Protein AF-A0A0Q0DAE3-F1 (afdb_monomer_lite)

Secondary structure (DSSP, 8-state):
------------PPPP-----GGGG--S--TT--GGG--TT-EEEE-TTS-EEEETT-SEEE-GGG-SSTT---EEE-GGG--SSTTHHHHHHHHHHHHHHHHHSPPTTTSSPPPHHHHHHHHHHHHHHHHHHHHHT--STHHHH-HHHHHHHHHHS-HHHHHHHHHHHHHHTTS-HHHHTS---HHHHHHHHHHHHHT-----------HHHHHHHHHHHHHHHHHHHHHHHHHHHHHHHHHH-TTTT--GGGGG-TTSGGGGS-HHHHHHHHHS---HHHHHHHTT-HHHHHHHT--SHHHHHHHHHHT--

Foldseek 3Di:
DDDDDDDDDDDDDDDDDDPADPVQFDFVQAAPDQLLPADQQGQRGADSVRHRDDGLVDQKDAQPVQDPDPPQDRIDGLVLLQADAPCRVVLSSLLSSLLSLQQNFQDPPPRDGDGRVVSVLSSVLSSLLSVLCRVVRHHSLVCFQDPVSVVVSLVVDDPSSNVVVLSSVVSVVVDDCSRSVHDGDPVNNVVNVVVVVVPPPPPPPPPDCPVVNVVVVVVVLVVLLVLCVVQVVLLVVLVVVCVVAQQAQHDLCQCVDPPGPNVVGDPVSNVVCNVPNHHNQNSCVVSVNNVVCVVQVDRGNVVSVVSVVSNPD

Organism: NCBI:txid83963

Radius of gyration: 26.5 Å; chains: 1; bounding box: 84×39×62 Å

Structure (mmCIF, N/CA/C/O backbone):
data_AF-A0A0Q0DAE3-F1
#
_entry.id   AF-A0A0Q0DAE3-F1
#
loop_
_atom_site.group_PDB
_atom_site.id
_atom_site.type_symbol
_atom_site.label_atom_id
_atom_site.label_alt_id
_atom_site.label_comp_id
_atom_site.label_asym_id
_atom_site.label_entity_id
_atom_site.label_seq_id
_atom_site.pdbx_PDB_ins_code
_atom_site.Cartn_x
_atom_site.Cartn_y
_atom_site.Cartn_z
_atom_site.occupancy
_atom_site.B_iso_or_equiv
_atom_site.auth_seq_id
_atom_site.auth_comp_id
_atom_site.auth_asym_id
_atom_site.auth_atom_id
_atom_site.pdbx_PDB_model_num
ATOM 1 N N . MET A 1 1 ? 57.763 15.191 9.992 1.00 39.78 1 MET A N 1
ATOM 2 C CA . MET A 1 1 ? 57.784 14.204 8.886 1.00 39.78 1 MET A CA 1
ATOM 3 C C . MET A 1 1 ? 56.404 13.582 8.765 1.00 39.78 1 MET A C 1
ATOM 5 O O . MET A 1 1 ? 55.746 13.388 9.777 1.00 39.78 1 MET A O 1
ATOM 9 N N . LYS A 1 2 ? 55.939 13.426 7.524 1.00 33.34 2 LYS A N 1
ATOM 10 C CA . LYS A 1 2 ? 54.540 13.223 7.127 1.00 33.34 2 LYS A CA 1
ATOM 11 C C . LYS A 1 2 ? 54.022 11.824 7.478 1.00 33.34 2 LYS A C 1
ATOM 13 O O . LYS A 1 2 ? 54.681 10.831 7.200 1.00 33.34 2 LYS A O 1
ATOM 18 N N . THR A 1 3 ? 52.809 11.789 8.015 1.00 32.66 3 THR A N 1
ATOM 19 C CA . THR A 1 3 ? 51.925 10.625 8.108 1.00 32.66 3 THR A CA 1
ATOM 20 C C . THR A 1 3 ? 51.368 10.284 6.723 1.00 32.66 3 THR A C 1
ATOM 22 O O . THR A 1 3 ? 50.921 11.169 5.994 1.00 32.66 3 THR A O 1
ATOM 25 N N . THR A 1 4 ? 51.369 9.004 6.347 1.00 33.38 4 THR A N 1
ATOM 26 C CA . THR A 1 4 ? 50.715 8.525 5.119 1.00 33.38 4 THR A CA 1
ATOM 27 C C . THR A 1 4 ? 49.674 7.477 5.492 1.00 33.38 4 THR A C 1
ATOM 29 O O . THR A 1 4 ? 49.998 6.406 5.996 1.00 33.38 4 THR A O 1
ATOM 32 N N . LYS A 1 5 ? 48.403 7.836 5.285 1.00 31.58 5 LYS A N 1
ATOM 33 C CA . LYS A 1 5 ? 47.239 6.950 5.369 1.00 31.58 5 LYS A CA 1
ATOM 34 C C . LYS A 1 5 ? 47.210 6.061 4.124 1.00 31.58 5 LYS A C 1
ATOM 36 O O . LYS A 1 5 ? 47.241 6.587 3.015 1.00 31.58 5 LYS A O 1
ATOM 41 N N . SER A 1 6 ? 47.088 4.750 4.310 1.00 29.75 6 SER A N 1
ATOM 42 C CA . SER A 1 6 ? 46.691 3.813 3.256 1.00 29.75 6 SER A CA 1
ATOM 43 C C . SER A 1 6 ? 45.195 3.533 3.405 1.00 29.75 6 SER A C 1
ATOM 45 O O . SER A 1 6 ? 44.757 3.031 4.439 1.00 29.75 6 SER A O 1
ATOM 47 N N . GLN A 1 7 ? 44.405 3.939 2.410 1.00 30.62 7 GLN A N 1
ATOM 48 C CA . GLN A 1 7 ? 42.986 3.609 2.281 1.00 30.62 7 GLN A CA 1
ATOM 49 C C . GLN A 1 7 ? 42.858 2.397 1.353 1.00 30.62 7 GLN A C 1
ATOM 51 O O . GLN A 1 7 ? 43.151 2.496 0.163 1.00 30.62 7 GLN A O 1
ATOM 56 N N . SER A 1 8 ? 42.398 1.264 1.882 1.00 32.62 8 SER A N 1
ATOM 57 C CA . SER A 1 8 ? 41.967 0.114 1.089 1.00 32.62 8 SER A CA 1
ATOM 58 C C . SER A 1 8 ? 40.478 0.250 0.750 1.00 32.62 8 SER A C 1
ATOM 60 O O . SER A 1 8 ? 39.592 -0.031 1.556 1.00 32.62 8 SER A O 1
ATOM 62 N N . ASN A 1 9 ? 40.193 0.692 -0.476 1.00 30.80 9 ASN A N 1
ATOM 63 C CA . ASN A 1 9 ? 38.862 0.615 -1.075 1.00 30.80 9 ASN A CA 1
ATOM 64 C C . ASN A 1 9 ? 38.545 -0.848 -1.407 1.00 30.80 9 ASN A C 1
ATOM 66 O O . ASN A 1 9 ? 39.043 -1.383 -2.394 1.00 30.80 9 ASN A O 1
ATOM 70 N N . THR A 1 10 ? 37.707 -1.488 -0.592 1.00 31.33 10 THR A N 1
ATOM 71 C CA . THR A 1 10 ? 37.129 -2.797 -0.921 1.00 31.33 10 THR A CA 1
ATOM 72 C C . THR A 1 10 ? 35.734 -2.583 -1.497 1.00 31.33 10 THR A C 1
ATOM 74 O O . THR A 1 10 ? 34.777 -2.288 -0.783 1.00 31.33 10 THR A O 1
ATOM 77 N N . THR A 1 11 ? 35.639 -2.700 -2.817 1.00 31.73 11 THR A N 1
ATOM 78 C CA . THR A 1 11 ? 34.405 -2.652 -3.602 1.00 31.73 11 THR A CA 1
ATOM 79 C C . THR A 1 11 ? 33.519 -3.847 -3.231 1.00 31.73 11 THR A C 1
ATOM 81 O O . THR A 1 11 ? 33.846 -4.989 -3.547 1.00 31.73 11 THR A O 1
ATOM 84 N N . ARG A 1 12 ? 32.398 -3.606 -2.537 1.00 31.45 12 ARG A N 1
ATOM 85 C CA . ARG A 1 12 ? 31.382 -4.632 -2.248 1.00 31.45 12 ARG A CA 1
ATOM 86 C C . ARG A 1 12 ? 30.669 -5.019 -3.546 1.00 31.45 12 ARG A C 1
ATOM 88 O O . ARG A 1 12 ? 29.936 -4.213 -4.114 1.00 31.45 12 ARG A O 1
ATOM 95 N N . ALA A 1 13 ? 30.894 -6.248 -4.000 1.00 32.31 13 ALA A N 1
ATOM 96 C CA . ALA A 1 13 ? 30.125 -6.876 -5.066 1.00 32.31 13 ALA A CA 1
ATOM 97 C C . ALA A 1 13 ? 28.649 -7.032 -4.652 1.00 32.31 13 ALA A C 1
ATOM 99 O O . ALA A 1 13 ? 28.346 -7.301 -3.487 1.00 32.31 13 ALA A O 1
ATOM 100 N N . ALA A 1 14 ? 27.738 -6.853 -5.610 1.00 30.20 14 ALA A N 1
ATOM 101 C CA . ALA A 1 14 ? 26.311 -7.089 -5.421 1.00 30.20 14 ALA A CA 1
ATOM 102 C C . ALA A 1 14 ? 26.052 -8.595 -5.211 1.00 30.20 14 ALA A C 1
ATOM 104 O O . ALA A 1 14 ? 26.541 -9.394 -6.013 1.00 30.20 14 ALA A O 1
ATOM 105 N N . PRO A 1 15 ? 25.305 -9.006 -4.170 1.00 35.41 15 PRO A N 1
ATOM 106 C CA . PRO A 1 15 ? 25.015 -10.413 -3.958 1.00 35.41 15 PRO A CA 1
ATOM 107 C C . PRO A 1 15 ? 23.986 -10.907 -4.979 1.00 35.41 15 PRO A C 1
ATOM 109 O O . PRO A 1 15 ? 22.953 -10.280 -5.222 1.00 35.41 15 PRO A O 1
ATOM 112 N N . SER A 1 16 ? 24.311 -12.049 -5.577 1.00 32.19 16 SER A N 1
ATOM 113 C CA . SER A 1 16 ? 23.459 -12.845 -6.447 1.00 32.19 16 SER A CA 1
ATOM 114 C C . SER A 1 16 ? 22.200 -13.296 -5.704 1.00 32.19 16 SER A C 1
ATOM 116 O O . SER A 1 16 ? 22.251 -13.814 -4.591 1.00 32.19 16 SER A O 1
ATOM 118 N N . THR A 1 17 ? 21.044 -13.103 -6.333 1.00 35.62 17 THR A N 1
ATOM 119 C CA . THR A 1 17 ? 19.732 -13.533 -5.846 1.00 35.62 17 THR A CA 1
ATOM 120 C C . THR A 1 17 ? 19.580 -15.049 -5.972 1.00 35.62 17 THR A C 1
ATOM 122 O O . THR A 1 17 ? 18.949 -15.561 -6.895 1.00 35.62 17 THR A O 1
ATOM 125 N N . SER A 1 18 ? 20.150 -15.791 -5.026 1.00 32.91 18 SER A N 1
ATOM 126 C CA . SER A 1 18 ? 19.698 -17.150 -4.737 1.00 32.91 18 SER A CA 1
ATOM 127 C C . SER A 1 18 ? 18.383 -17.063 -3.960 1.00 32.91 18 SER A C 1
ATOM 129 O O . SER A 1 18 ? 18.330 -16.386 -2.934 1.00 32.91 18 SER A O 1
ATOM 131 N N . PHE A 1 19 ? 17.328 -17.730 -4.433 1.00 36.50 19 PHE A N 1
ATOM 132 C CA . PHE A 1 19 ? 16.077 -17.880 -3.686 1.00 36.50 19 PHE A CA 1
ATOM 133 C C . PHE A 1 19 ? 16.376 -18.602 -2.370 1.00 36.50 19 PHE A C 1
ATOM 135 O O . PHE A 1 19 ? 16.621 -19.808 -2.339 1.00 36.50 19 PHE A O 1
ATOM 142 N N . SER A 1 20 ? 16.452 -17.819 -1.303 1.00 34.44 20 SER A N 1
ATOM 143 C CA . SER A 1 20 ? 16.912 -18.243 0.005 1.00 34.44 20 SER A CA 1
ATOM 144 C C . SER A 1 20 ? 15.780 -18.989 0.738 1.00 34.44 20 SER A C 1
ATOM 146 O O . SER A 1 20 ? 14.592 -18.755 0.497 1.00 34.44 20 SER A O 1
ATOM 148 N N . LYS A 1 21 ? 16.141 -19.986 1.553 1.00 35.72 21 LYS A N 1
ATOM 149 C CA . LYS A 1 21 ? 15.218 -20.933 2.207 1.00 35.72 21 LYS A CA 1
ATOM 150 C C . LYS A 1 21 ? 14.172 -20.194 3.058 1.00 35.72 21 LYS A C 1
ATOM 152 O O . LYS A 1 21 ? 14.496 -19.226 3.735 1.00 35.72 21 LYS A O 1
ATOM 157 N N . ALA A 1 22 ? 12.938 -20.705 3.094 1.00 46.47 22 ALA A N 1
ATOM 158 C CA . ALA A 1 22 ? 11.789 -20.103 3.789 1.00 46.47 22 ALA A CA 1
ATOM 159 C C . ALA A 1 22 ? 12.010 -19.787 5.289 1.00 46.47 22 ALA A C 1
ATOM 161 O O . ALA A 1 22 ? 11.345 -18.909 5.833 1.00 46.47 22 ALA A O 1
ATOM 162 N N . GLU A 1 23 ? 12.968 -20.445 5.949 1.00 41.00 23 GLU A N 1
ATOM 163 C CA . GLU A 1 23 ? 13.354 -20.191 7.349 1.00 41.00 23 GLU A CA 1
ATOM 164 C C . GLU A 1 23 ? 14.032 -18.819 7.563 1.00 41.00 23 GLU A C 1
ATOM 166 O O . GLU A 1 23 ? 14.064 -18.307 8.682 1.00 41.00 23 GLU A O 1
ATOM 171 N N . GLN A 1 24 ? 14.524 -18.181 6.495 1.00 41.22 24 GLN A N 1
ATOM 172 C CA . GLN A 1 24 ? 15.244 -16.898 6.531 1.00 41.22 24 GLN A CA 1
ATOM 173 C C . GLN A 1 24 ? 14.322 -15.665 6.442 1.00 41.22 24 GLN A C 1
ATOM 175 O O . GLN A 1 24 ? 14.796 -14.533 6.487 1.00 41.22 24 GLN A O 1
ATOM 180 N N . LEU A 1 25 ? 13.001 -15.866 6.351 1.00 49.78 25 LEU A N 1
ATOM 181 C CA . LEU A 1 25 ? 11.978 -14.807 6.316 1.00 49.78 25 LEU A CA 1
ATOM 182 C C . LEU A 1 25 ? 11.335 -14.551 7.696 1.00 49.78 25 LEU A C 1
ATOM 184 O O . LEU A 1 25 ? 10.254 -13.973 7.782 1.00 49.78 25 LEU A O 1
ATOM 188 N N . THR A 1 26 ? 11.963 -15.013 8.779 1.00 57.53 26 THR A N 1
ATOM 189 C CA . THR A 1 26 ? 11.404 -15.021 10.140 1.00 57.53 26 THR A CA 1
ATOM 190 C C . THR A 1 26 ? 11.430 -13.634 10.792 1.00 57.53 26 THR A C 1
ATOM 192 O O . THR A 1 26 ? 12.270 -13.318 11.633 1.00 57.53 26 THR A O 1
ATOM 195 N N . SER A 1 27 ? 10.486 -12.768 10.417 1.00 63.00 27 SER A N 1
ATOM 196 C CA . SER A 1 27 ? 10.057 -11.685 11.307 1.00 63.00 27 SER A CA 1
ATOM 197 C C . SER A 1 27 ? 9.459 -12.283 12.583 1.00 63.00 27 SER A C 1
ATOM 199 O O . SER A 1 27 ? 8.804 -13.326 12.534 1.00 63.00 27 SER A O 1
ATOM 201 N N . ASP A 1 28 ? 9.639 -11.615 13.727 1.00 76.75 28 ASP A N 1
ATOM 202 C CA . ASP A 1 28 ? 8.976 -12.029 14.976 1.00 76.75 28 ASP A CA 1
ATOM 203 C C . ASP A 1 28 ? 7.448 -11.883 14.841 1.00 76.75 28 ASP A C 1
ATOM 205 O O . ASP A 1 28 ? 6.670 -12.490 15.582 1.00 76.75 28 ASP A O 1
ATOM 209 N N . VAL A 1 29 ? 7.026 -11.084 13.854 1.00 77.69 29 VAL A N 1
ATOM 210 C CA . VAL A 1 29 ? 5.645 -10.932 13.424 1.00 77.69 29 VAL A CA 1
ATOM 211 C C . VAL A 1 29 ? 5.292 -11.968 12.361 1.00 77.69 29 VAL A C 1
ATOM 213 O O . VAL A 1 29 ? 5.924 -12.015 11.308 1.00 77.69 29 VAL A O 1
ATOM 216 N N . PHE A 1 30 ? 4.261 -12.779 12.594 1.00 76.81 30 PHE A N 1
ATOM 217 C CA . PHE A 1 30 ? 3.814 -13.797 11.642 1.00 76.81 30 PHE A CA 1
ATOM 218 C C . PHE A 1 30 ? 2.293 -13.965 11.646 1.00 76.81 30 PHE A C 1
ATOM 220 O O . PHE A 1 30 ? 1.579 -13.527 12.548 1.00 76.81 30 PHE A O 1
ATOM 227 N N . TYR A 1 31 ? 1.784 -14.608 10.599 1.00 69.00 31 TYR A N 1
ATOM 228 C CA . TYR A 1 31 ? 0.359 -14.873 10.446 1.00 69.00 31 TYR A CA 1
ATOM 229 C C . TYR A 1 31 ? -0.187 -15.739 11.594 1.00 69.00 31 TYR A C 1
ATOM 231 O O . TYR A 1 31 ? 0.337 -16.816 11.865 1.00 69.00 31 TYR A O 1
ATOM 239 N N . GLY A 1 32 ? -1.272 -15.291 12.232 1.00 68.12 32 GLY A N 1
ATOM 240 C CA . GLY A 1 32 ? -1.897 -16.002 13.353 1.00 68.12 32 GLY A CA 1
ATOM 241 C C . GLY A 1 32 ? -1.232 -15.761 14.711 1.00 68.12 32 GLY A C 1
ATOM 242 O O . GLY A 1 32 ? -1.651 -16.354 15.702 1.00 68.12 32 GLY A O 1
ATOM 243 N N . MET A 1 33 ? -0.220 -14.891 14.790 1.00 78.75 33 MET A N 1
ATOM 244 C CA . MET A 1 33 ? 0.282 -14.434 16.082 1.00 78.75 33 MET A CA 1
ATOM 245 C C . MET A 1 33 ? -0.772 -13.585 16.809 1.00 78.75 33 MET A C 1
ATOM 247 O O . MET A 1 33 ? -1.519 -12.835 16.180 1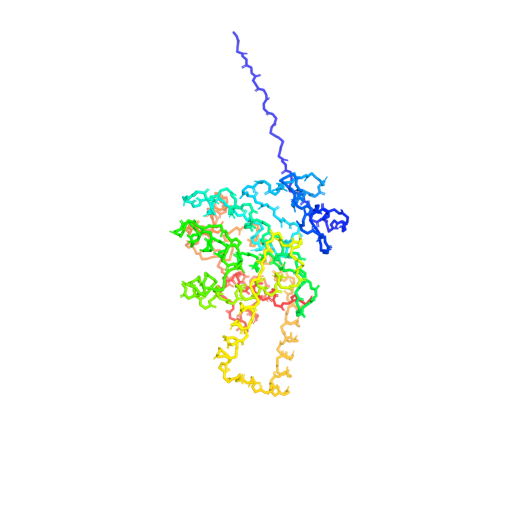.00 78.75 33 MET A O 1
ATOM 251 N N . SER A 1 34 ? -0.751 -13.607 18.143 1.00 81.81 34 SER A N 1
ATOM 252 C CA . SER A 1 34 ? -1.496 -12.613 18.918 1.00 81.81 34 SER A CA 1
ATOM 253 C C . SER A 1 34 ? -0.818 -11.247 18.825 1.00 81.81 34 SER A C 1
ATOM 255 O O . SER A 1 34 ? 0.345 -11.096 19.214 1.00 81.81 34 SER A O 1
ATOM 257 N N . PHE A 1 35 ? -1.565 -10.233 18.392 1.00 83.44 35 PHE A N 1
ATOM 258 C CA . PHE A 1 35 ? -1.081 -8.852 18.336 1.00 83.44 35 PHE A CA 1
ATOM 259 C C . PHE A 1 35 ? -0.903 -8.210 19.719 1.00 83.44 35 PHE A C 1
ATOM 261 O O . PHE A 1 35 ? -0.159 -7.239 19.844 1.00 83.44 35 PHE A O 1
ATOM 268 N N . SER A 1 36 ? -1.475 -8.799 20.777 1.00 83.19 36 SER A N 1
ATOM 269 C CA . SER A 1 36 ? -1.220 -8.369 22.160 1.00 83.19 36 SER A CA 1
ATOM 270 C C . SER A 1 36 ? 0.228 -8.603 22.609 1.00 83.19 36 SER A C 1
ATOM 272 O O . SER A 1 36 ? 0.673 -8.028 23.598 1.00 83.19 36 SER A O 1
ATOM 274 N N . ARG A 1 37 ? 0.985 -9.431 21.874 1.00 84.81 37 ARG A N 1
ATOM 275 C CA . ARG A 1 37 ? 2.401 -9.720 22.143 1.00 84.81 37 ARG A CA 1
ATOM 276 C C . ARG A 1 37 ? 3.359 -8.710 21.515 1.00 84.81 37 ARG A C 1
ATOM 278 O O . ARG A 1 37 ? 4.556 -8.815 21.760 1.00 84.81 37 ARG A O 1
ATOM 285 N N . LEU A 1 38 ? 2.863 -7.776 20.702 1.00 89.00 38 LEU A N 1
ATOM 286 C CA . LEU A 1 38 ? 3.696 -6.770 20.050 1.00 89.00 38 LEU A CA 1
ATOM 287 C C . LEU A 1 38 ? 4.261 -5.783 21.077 1.00 89.00 38 LEU A C 1
ATOM 289 O O . LEU A 1 38 ? 3.511 -5.087 21.765 1.00 89.00 38 LEU A O 1
ATOM 293 N N . ARG A 1 39 ? 5.589 -5.709 21.128 1.00 89.75 39 ARG A N 1
ATOM 294 C CA . ARG A 1 39 ? 6.379 -4.787 21.955 1.00 89.75 39 ARG A CA 1
ATOM 295 C C . ARG A 1 39 ? 7.339 -3.968 21.102 1.00 89.75 39 ARG A C 1
ATOM 297 O O . ARG A 1 39 ? 7.624 -4.358 19.971 1.00 89.75 39 ARG A O 1
ATOM 304 N N . ASP A 1 40 ? 7.857 -2.878 21.641 1.00 90.31 40 ASP A N 1
ATOM 305 C CA . ASP A 1 40 ? 8.741 -1.954 20.924 1.00 90.31 40 ASP A CA 1
ATOM 306 C C . ASP A 1 40 ? 9.994 -2.653 20.362 1.00 90.31 40 ASP A C 1
ATOM 308 O O . ASP A 1 40 ? 10.412 -2.371 19.241 1.00 90.31 40 ASP A O 1
ATOM 312 N N . GLU A 1 41 ? 10.515 -3.652 21.077 1.00 92.19 41 GLU A N 1
ATOM 313 C CA . GLU A 1 41 ? 11.648 -4.490 20.673 1.00 92.19 41 GLU A CA 1
ATOM 314 C C . GLU A 1 41 ? 11.321 -5.577 19.629 1.00 92.19 41 GLU A C 1
ATOM 316 O O . GLU A 1 41 ? 12.216 -6.310 19.208 1.00 92.19 41 GLU A O 1
ATOM 321 N N . THR A 1 42 ? 10.060 -5.711 19.203 1.00 92.62 42 THR A N 1
ATOM 322 C CA . THR A 1 42 ? 9.647 -6.749 18.240 1.00 92.62 42 THR A CA 1
ATOM 323 C C . THR A 1 42 ? 10.342 -6.534 16.902 1.00 92.62 42 THR A C 1
ATOM 325 O O . THR A 1 42 ? 10.215 -5.462 16.303 1.00 92.62 42 THR A O 1
ATOM 328 N N . VAL A 1 43 ? 11.023 -7.564 16.393 1.00 92.00 43 VAL A N 1
ATOM 329 C CA . VAL A 1 43 ? 11.686 -7.495 15.088 1.00 92.00 43 VAL A CA 1
ATOM 330 C C . VAL A 1 43 ? 10.650 -7.616 13.974 1.00 92.00 43 VAL A C 1
ATOM 332 O O . VAL A 1 43 ? 10.017 -8.656 13.780 1.00 92.00 43 VAL A O 1
ATOM 335 N N . ILE A 1 44 ? 10.504 -6.542 13.205 1.00 92.00 44 ILE A N 1
ATOM 336 C CA . ILE A 1 44 ? 9.553 -6.442 12.095 1.00 92.00 44 ILE A CA 1
ATOM 337 C C . ILE A 1 44 ? 10.130 -7.049 10.817 1.00 92.00 44 ILE A C 1
ATOM 339 O O . ILE A 1 44 ? 9.397 -7.613 10.007 1.00 92.00 44 ILE A O 1
ATOM 343 N N . SER A 1 45 ? 11.445 -6.962 10.626 1.00 90.75 45 SER A N 1
ATOM 344 C CA . SER A 1 45 ? 12.125 -7.585 9.490 1.00 90.75 45 SER A CA 1
ATOM 345 C C . SER A 1 45 ? 13.600 -7.843 9.769 1.00 90.75 45 SER A C 1
ATOM 347 O O . SER A 1 45 ? 14.219 -7.218 10.637 1.00 90.75 45 SER A O 1
ATOM 349 N N . ARG A 1 46 ? 14.161 -8.782 9.003 1.00 88.81 46 ARG A N 1
ATOM 350 C CA . ARG A 1 46 ? 15.563 -9.201 9.066 1.00 88.81 46 ARG A CA 1
ATOM 351 C C . ARG A 1 46 ? 16.210 -9.119 7.685 1.00 88.81 46 ARG A C 1
ATOM 353 O O . ARG A 1 46 ? 15.526 -9.189 6.663 1.00 88.81 46 ARG A O 1
ATOM 360 N N . SER A 1 47 ? 17.528 -8.953 7.665 1.00 85.31 47 SER A N 1
ATOM 361 C CA . SER A 1 47 ? 18.353 -9.108 6.469 1.00 85.31 47 SER A CA 1
ATOM 362 C C . SER A 1 47 ? 18.379 -10.573 6.018 1.00 85.31 47 SER A C 1
ATOM 364 O O . SER A 1 47 ? 17.952 -11.467 6.748 1.00 85.31 47 SER A O 1
ATOM 366 N N . HIS A 1 48 ? 18.942 -10.827 4.834 1.00 80.25 48 HIS A N 1
ATOM 367 C CA . HIS A 1 48 ? 19.186 -12.187 4.337 1.00 80.25 48 HIS A CA 1
ATOM 368 C C . HIS A 1 48 ? 20.001 -13.049 5.324 1.00 80.25 48 HIS A C 1
ATOM 370 O O . HIS A 1 48 ? 19.794 -14.256 5.413 1.00 80.25 48 HIS A O 1
ATOM 376 N N . ASP A 1 49 ? 20.874 -12.420 6.114 1.00 84.25 49 ASP A N 1
ATOM 377 C CA . ASP A 1 49 ? 21.741 -13.096 7.083 1.00 84.25 49 ASP A CA 1
ATOM 378 C C . ASP A 1 49 ? 21.085 -13.224 8.476 1.00 84.25 49 ASP A C 1
ATOM 380 O O . ASP A 1 49 ? 21.741 -13.578 9.454 1.00 84.25 49 ASP A O 1
ATOM 384 N N . GLY A 1 50 ? 19.790 -12.905 8.600 1.00 80.31 50 GLY A N 1
ATOM 385 C CA . GLY A 1 50 ? 19.016 -13.021 9.844 1.00 80.31 50 GLY A CA 1
ATOM 386 C C . GLY A 1 50 ? 19.201 -11.868 10.841 1.00 80.31 50 GLY A C 1
ATOM 387 O O . GLY A 1 50 ? 18.569 -11.855 11.903 1.00 80.31 50 GLY A O 1
ATOM 388 N N . THR A 1 51 ? 20.024 -10.868 10.512 1.00 88.69 51 THR A N 1
ATOM 389 C CA . THR A 1 51 ? 20.221 -9.676 11.353 1.00 88.69 51 THR A CA 1
ATOM 390 C C . THR A 1 51 ? 18.958 -8.808 11.345 1.00 88.69 51 THR A C 1
ATOM 392 O O . THR A 1 51 ? 18.457 -8.517 10.260 1.00 88.69 51 THR A O 1
ATOM 395 N N . PRO A 1 52 ? 18.429 -8.363 12.500 1.00 90.81 52 PRO A N 1
ATOM 396 C CA . PRO A 1 52 ? 17.332 -7.395 12.537 1.00 90.81 52 PRO A CA 1
ATOM 397 C C . PRO A 1 52 ? 17.664 -6.118 11.754 1.00 90.81 52 PRO A C 1
ATOM 399 O O . PRO A 1 52 ? 18.749 -5.561 11.909 1.00 90.81 52 PRO A O 1
ATOM 402 N N . ILE A 1 53 ? 16.731 -5.660 10.917 1.00 92.81 53 ILE A N 1
ATOM 403 C CA . ILE A 1 53 ? 16.868 -4.420 10.123 1.00 92.81 53 ILE A CA 1
ATOM 404 C C . ILE A 1 53 ? 15.768 -3.398 10.419 1.00 92.81 53 ILE A C 1
ATOM 406 O O . ILE A 1 53 ? 15.909 -2.233 10.057 1.00 92.81 53 ILE A O 1
ATOM 410 N N . SER A 1 54 ? 14.659 -3.810 11.035 1.00 94.00 54 SER A N 1
ATOM 411 C CA . SER A 1 54 ? 13.621 -2.891 11.508 1.00 94.00 54 SER A CA 1
ATOM 412 C C . SER A 1 54 ? 12.915 -3.462 12.732 1.00 94.00 54 SER A C 1
ATOM 414 O O . SER A 1 54 ? 12.555 -4.643 12.749 1.00 94.00 54 SER A O 1
ATOM 416 N N . TYR A 1 55 ? 12.678 -2.602 13.713 1.00 95.25 55 TYR A N 1
ATOM 417 C CA . TYR A 1 55 ? 11.960 -2.870 14.956 1.00 95.25 55 TYR A CA 1
ATOM 418 C C . TYR A 1 55 ? 10.626 -2.121 14.995 1.00 95.25 55 TYR A C 1
ATOM 420 O O . TYR A 1 55 ? 10.439 -1.137 14.282 1.00 95.25 55 TYR A O 1
ATOM 428 N N . LEU A 1 56 ? 9.686 -2.564 15.837 1.00 95.06 56 LEU A N 1
ATOM 429 C CA . LEU A 1 56 ? 8.385 -1.897 15.985 1.00 95.06 56 LEU A CA 1
ATOM 430 C C . LEU A 1 56 ? 8.543 -0.441 16.452 1.00 95.06 56 LEU A C 1
ATOM 432 O O . LEU A 1 56 ? 7.787 0.430 16.022 1.00 95.06 56 LEU A O 1
ATOM 436 N N . SER A 1 57 ? 9.537 -0.174 17.298 1.00 95.31 57 SER A N 1
ATOM 437 C CA . SER A 1 57 ? 9.886 1.172 17.754 1.00 95.31 57 SER A CA 1
ATOM 438 C C . SER A 1 57 ? 10.354 2.096 16.626 1.00 95.31 57 SER A C 1
ATOM 440 O O . SER A 1 57 ? 10.061 3.291 16.676 1.00 95.31 57 SER A O 1
ATOM 442 N N . ASP A 1 58 ? 11.002 1.569 15.584 1.00 96.81 58 ASP A N 1
ATOM 443 C CA . ASP A 1 58 ? 11.571 2.374 14.500 1.00 96.81 58 ASP A CA 1
ATOM 444 C C . ASP A 1 58 ? 10.485 3.123 13.722 1.00 96.81 58 ASP A C 1
ATOM 446 O O . ASP A 1 58 ? 9.404 2.597 13.450 1.00 96.81 58 ASP A O 1
ATOM 450 N N . ASP A 1 59 ? 10.772 4.358 13.315 1.00 96.88 59 ASP A N 1
ATOM 451 C CA . ASP A 1 59 ? 9.863 5.156 12.481 1.00 96.88 59 ASP A CA 1
ATOM 452 C C . ASP A 1 59 ? 9.988 4.857 10.990 1.00 96.88 59 ASP A C 1
ATOM 454 O O . ASP A 1 59 ? 9.172 5.315 10.196 1.00 96.88 59 ASP A O 1
ATOM 458 N N . ARG A 1 60 ? 10.997 4.087 10.587 1.00 96.94 60 ARG A N 1
ATOM 459 C CA . ARG A 1 60 ? 11.198 3.690 9.196 1.00 96.94 60 ARG A CA 1
ATOM 460 C C . ARG A 1 60 ? 11.425 2.200 9.128 1.00 96.94 60 ARG A C 1
ATOM 462 O O . ARG A 1 60 ? 12.393 1.698 9.688 1.00 96.94 60 ARG A O 1
ATOM 469 N N . TRP A 1 61 ? 10.553 1.509 8.409 1.00 95.50 61 TRP A N 1
ATOM 470 C CA . TRP A 1 61 ? 10.677 0.074 8.192 1.00 95.50 61 TRP A CA 1
ATOM 471 C C . TRP A 1 61 ? 11.112 -0.223 6.771 1.00 95.50 61 TRP A C 1
ATOM 473 O O . TRP A 1 61 ? 10.662 0.410 5.812 1.00 95.50 61 TRP A O 1
ATOM 483 N N . PHE A 1 62 ? 11.970 -1.229 6.646 1.00 93.31 62 PHE A N 1
ATOM 484 C CA . PHE A 1 62 ? 12.403 -1.778 5.374 1.00 93.31 62 PHE A CA 1
ATOM 485 C C . PHE A 1 62 ? 11.979 -3.243 5.297 1.00 93.31 62 PHE A C 1
ATOM 487 O O . PHE A 1 62 ? 12.473 -4.075 6.044 1.00 93.31 62 PHE A O 1
ATOM 494 N N . LEU A 1 63 ? 11.050 -3.562 4.395 1.00 90.00 63 LEU A N 1
ATOM 495 C CA . LEU A 1 63 ? 10.379 -4.864 4.318 1.00 90.00 63 LEU A CA 1
ATOM 496 C C . LEU A 1 63 ? 10.712 -5.633 3.020 1.00 90.00 63 LEU A C 1
ATOM 498 O O . LEU A 1 63 ? 9.798 -6.000 2.277 1.00 90.00 63 LEU A O 1
ATOM 502 N N . PRO A 1 64 ? 11.998 -5.901 2.709 1.00 85.44 64 PRO A N 1
ATOM 503 C CA . PRO A 1 64 ? 12.404 -6.488 1.429 1.00 85.44 64 PRO A CA 1
ATOM 504 C C . PRO A 1 64 ? 11.866 -7.908 1.228 1.00 85.44 64 PRO A C 1
ATOM 506 O O . PRO A 1 64 ? 11.507 -8.276 0.114 1.00 85.44 64 PRO A O 1
ATOM 509 N N . ALA A 1 65 ? 11.729 -8.672 2.315 1.00 81.44 65 ALA A N 1
ATOM 510 C CA . ALA A 1 65 ? 11.161 -10.020 2.338 1.00 81.44 65 ALA A CA 1
ATOM 511 C C . ALA A 1 65 ? 9.723 -10.099 1.788 1.00 81.44 65 ALA A C 1
ATOM 513 O O . ALA A 1 65 ? 9.265 -11.169 1.395 1.00 81.44 65 ALA A O 1
ATOM 514 N N . PHE A 1 66 ? 9.009 -8.971 1.760 1.00 80.94 66 PHE A N 1
ATOM 515 C CA . PHE A 1 66 ? 7.616 -8.894 1.330 1.00 80.94 66 PHE A CA 1
ATOM 516 C C . PHE A 1 66 ? 7.447 -8.295 -0.079 1.00 80.94 66 PHE A C 1
ATOM 518 O O . PHE A 1 66 ? 6.313 -8.176 -0.558 1.00 80.94 66 PHE A O 1
ATOM 525 N N . ALA A 1 67 ? 8.542 -7.925 -0.758 1.00 82.88 67 ALA A N 1
ATOM 526 C CA . ALA A 1 67 ? 8.506 -7.550 -2.170 1.00 82.88 67 ALA A CA 1
ATOM 527 C C . ALA A 1 67 ? 8.394 -8.786 -3.060 1.00 82.88 67 ALA A C 1
ATOM 529 O O . ALA A 1 67 ? 9.168 -9.732 -2.951 1.00 82.88 67 ALA A O 1
ATOM 530 N N . PHE A 1 68 ? 7.457 -8.735 -4.002 1.00 79.12 68 PHE A N 1
ATOM 531 C CA . PHE A 1 68 ? 7.329 -9.743 -5.051 1.00 79.12 68 PHE A CA 1
ATOM 532 C C . PHE A 1 68 ? 7.894 -9.244 -6.381 1.00 79.12 68 PHE A C 1
ATOM 534 O O . PHE A 1 68 ? 8.304 -10.047 -7.214 1.00 79.12 68 PHE A O 1
ATOM 541 N N . ASN A 1 69 ? 7.904 -7.925 -6.584 1.00 78.12 69 ASN A N 1
ATOM 542 C CA . ASN A 1 69 ? 8.452 -7.276 -7.766 1.00 78.12 69 ASN A CA 1
ATOM 543 C C . ASN A 1 69 ? 9.547 -6.280 -7.381 1.00 78.12 69 ASN A C 1
ATOM 545 O O . ASN A 1 69 ? 9.480 -5.636 -6.339 1.00 78.12 69 ASN A O 1
ATOM 549 N N . VAL A 1 70 ? 10.497 -6.058 -8.292 1.00 77.69 70 VAL A N 1
ATOM 550 C CA . VAL A 1 70 ? 11.565 -5.049 -8.137 1.00 77.69 70 VAL A CA 1
ATOM 551 C C . VAL A 1 70 ? 11.002 -3.623 -8.011 1.00 77.69 70 VAL A C 1
ATOM 553 O O . VAL A 1 70 ? 11.641 -2.749 -7.439 1.00 77.69 70 VAL A O 1
ATOM 556 N N . SER A 1 71 ? 9.797 -3.380 -8.533 1.00 83.12 71 SER A N 1
ATOM 557 C CA . SER A 1 71 ? 9.099 -2.094 -8.438 1.00 83.12 71 SER A CA 1
ATOM 558 C C . SER A 1 71 ? 8.313 -1.898 -7.137 1.00 83.12 71 SER A C 1
ATOM 560 O O . SER A 1 71 ? 7.721 -0.834 -6.956 1.00 83.12 71 SER A O 1
ATOM 562 N N . ASP A 1 72 ? 8.220 -2.910 -6.269 1.00 84.94 72 ASP A N 1
ATOM 563 C CA . ASP A 1 72 ? 7.464 -2.790 -5.023 1.00 84.94 72 ASP A CA 1
ATOM 564 C C . ASP A 1 72 ? 8.206 -1.854 -4.055 1.00 84.94 72 ASP A C 1
ATOM 566 O O . ASP A 1 72 ? 9.376 -2.063 -3.736 1.00 84.94 72 ASP A O 1
ATOM 570 N N . ASN A 1 73 ? 7.521 -0.820 -3.556 1.00 90.19 73 ASN A N 1
ATOM 571 C CA . ASN A 1 73 ? 8.095 0.061 -2.541 1.00 90.19 73 ASN A CA 1
ATOM 572 C C . ASN A 1 73 ? 8.049 -0.605 -1.159 1.00 90.19 73 ASN A C 1
ATOM 574 O O . ASN A 1 73 ? 7.020 -0.577 -0.482 1.00 90.19 73 ASN A O 1
ATOM 578 N N . VAL A 1 74 ? 9.182 -1.168 -0.753 1.00 91.62 74 VAL A N 1
ATOM 579 C CA . VAL A 1 74 ? 9.390 -1.878 0.519 1.00 91.62 74 VAL A CA 1
ATOM 580 C C . VAL A 1 74 ? 9.686 -0.967 1.709 1.00 91.62 74 VAL A C 1
ATOM 582 O O . VAL A 1 74 ? 9.866 -1.466 2.820 1.00 91.62 74 VAL A O 1
ATOM 585 N N . HIS A 1 75 ? 9.757 0.347 1.497 1.00 94.50 75 HIS A N 1
ATOM 586 C CA . HIS A 1 75 ? 9.980 1.316 2.561 1.00 94.50 75 HIS A CA 1
ATOM 587 C C . HIS A 1 75 ? 8.652 1.861 3.086 1.00 94.50 75 HIS A C 1
ATOM 589 O O . HIS A 1 75 ? 7.779 2.276 2.318 1.00 94.50 75 HIS A O 1
ATOM 595 N N . PHE A 1 76 ? 8.531 1.896 4.409 1.00 95.94 76 PHE A N 1
ATOM 596 C CA . PHE A 1 76 ? 7.388 2.457 5.121 1.00 95.94 76 PHE A CA 1
ATOM 597 C C . PHE A 1 76 ? 7.893 3.504 6.114 1.00 95.94 76 PHE A C 1
ATOM 599 O O . PHE A 1 76 ? 8.749 3.197 6.940 1.00 95.94 76 PHE A O 1
ATOM 606 N N . ASP A 1 77 ? 7.396 4.738 6.004 1.00 96.38 77 ASP A N 1
ATOM 607 C CA . ASP A 1 77 ? 7.794 5.872 6.847 1.00 96.38 77 ASP A CA 1
ATOM 608 C C . ASP A 1 77 ? 6.623 6.305 7.738 1.00 96.38 77 ASP A C 1
ATOM 610 O O . ASP A 1 77 ? 5.545 6.651 7.247 1.00 96.38 77 ASP A O 1
ATOM 614 N N . PHE A 1 78 ? 6.846 6.275 9.050 1.00 97.12 78 PHE A N 1
ATOM 615 C CA . PHE A 1 78 ? 5.890 6.642 10.088 1.00 97.12 78 PHE A CA 1
ATOM 616 C C . PHE A 1 78 ? 6.133 8.047 10.655 1.00 97.12 78 PHE A C 1
ATOM 618 O O . PHE A 1 78 ? 5.314 8.537 11.430 1.00 97.12 78 PHE A O 1
ATOM 625 N N . LEU A 1 79 ? 7.180 8.762 10.227 1.00 96.56 79 LEU A N 1
ATOM 626 C CA . LEU A 1 79 ? 7.388 10.164 10.612 1.00 96.56 79 LEU A CA 1
ATOM 627 C C . LEU A 1 79 ? 6.174 11.074 10.314 1.00 96.56 79 LEU A C 1
ATOM 629 O O . LEU A 1 79 ? 5.855 11.924 11.149 1.00 96.56 79 LEU A O 1
ATOM 633 N N . PRO A 1 80 ? 5.420 10.903 9.203 1.00 96.62 80 PRO A N 1
ATOM 634 C CA . PRO A 1 80 ? 4.243 11.731 8.926 1.00 96.62 80 PRO A CA 1
ATOM 635 C C . PRO A 1 80 ? 3.105 11.621 9.953 1.00 96.62 80 PRO A C 1
ATOM 637 O O . PRO A 1 80 ? 2.204 12.468 9.941 1.00 96.62 80 PRO A O 1
ATOM 640 N N . PHE A 1 81 ? 3.130 10.599 10.813 1.00 96.12 81 PHE A N 1
ATOM 641 C CA . PHE A 1 81 ? 2.111 10.319 11.824 1.00 96.12 81 PHE A CA 1
ATOM 642 C C . PHE A 1 81 ? 2.284 11.171 13.086 1.00 96.12 81 PHE A C 1
ATOM 644 O O . PHE A 1 81 ? 1.329 11.322 13.845 1.00 96.12 81 PHE A O 1
ATOM 651 N N . TYR A 1 82 ? 3.463 11.768 13.296 1.00 95.75 82 TYR A N 1
ATOM 652 C CA . TYR A 1 82 ? 3.752 12.647 14.432 1.00 95.75 82 TYR A CA 1
ATOM 653 C C . TYR A 1 82 ? 3.073 14.011 14.262 1.00 95.75 82 TYR A C 1
ATOM 655 O O . TYR A 1 82 ? 3.708 15.034 14.001 1.00 95.75 82 TYR A O 1
ATOM 663 N N . LYS A 1 83 ? 1.748 14.027 14.392 1.00 93.50 83 LYS A N 1
ATOM 664 C CA . LYS A 1 83 ? 0.940 15.244 14.355 1.00 93.50 83 LYS A CA 1
ATOM 665 C C . LYS A 1 83 ? 0.940 15.935 15.727 1.00 93.50 83 LYS A C 1
ATOM 667 O O . LYS A 1 83 ? 0.988 15.241 16.742 1.00 93.50 83 LYS A O 1
ATOM 672 N N . PRO A 1 84 ? 0.901 17.279 15.791 1.00 92.62 84 PRO A N 1
ATOM 673 C CA . PRO A 1 84 ? 0.819 17.995 17.064 1.00 92.62 84 PRO A CA 1
ATOM 674 C C . PRO A 1 84 ? -0.416 17.573 17.870 1.00 92.62 84 PRO A C 1
ATOM 676 O O . PRO A 1 84 ? -1.506 17.481 17.318 1.00 92.62 84 PRO A O 1
ATOM 679 N N . GLY A 1 85 ? -0.272 17.316 19.165 1.00 92.12 85 GLY A N 1
ATOM 680 C CA . GLY A 1 85 ? -1.392 16.925 20.023 1.00 92.12 85 GLY A CA 1
ATOM 681 C C . GLY A 1 85 ? -0.928 16.167 21.260 1.00 92.12 85 GLY A C 1
ATOM 682 O O . GLY A 1 85 ? 0.211 15.708 21.319 1.00 92.12 85 GLY A O 1
ATOM 683 N N . SER A 1 86 ? -1.817 16.023 22.244 1.00 94.38 86 SER A N 1
ATOM 684 C CA . SER A 1 86 ? -1.489 15.381 23.529 1.00 94.38 86 SER A CA 1
ATOM 685 C C . SER A 1 86 ? -1.285 13.862 23.435 1.00 94.38 86 SER A C 1
ATOM 687 O O . SER A 1 86 ? -0.692 13.254 24.322 1.00 94.38 86 SER A O 1
ATOM 689 N N . HIS A 1 87 ? -1.748 13.244 22.346 1.00 95.69 87 HIS A N 1
ATOM 690 C CA . HIS A 1 87 ? -1.709 11.795 22.124 1.00 95.69 87 HIS A CA 1
ATOM 691 C C . HIS A 1 87 ? -0.783 11.385 20.972 1.00 95.69 87 HIS A C 1
ATOM 693 O O . HIS A 1 87 ? -0.948 10.309 20.401 1.00 95.69 87 HIS A O 1
ATOM 699 N N . ARG A 1 88 ? 0.176 12.241 20.597 1.00 95.38 88 ARG A N 1
ATOM 700 C CA . ARG A 1 88 ? 1.033 12.054 19.418 1.00 95.38 88 ARG A CA 1
ATOM 701 C C . ARG A 1 88 ? 1.755 10.705 19.416 1.00 95.38 88 ARG A C 1
ATOM 703 O O . ARG A 1 88 ? 1.593 9.932 18.478 1.00 95.38 88 ARG A O 1
ATOM 710 N N . GLU A 1 89 ? 2.531 10.419 20.456 1.00 96.12 89 GLU A N 1
ATOM 711 C CA . GLU A 1 89 ? 3.357 9.211 20.571 1.00 96.12 89 GLU A CA 1
ATOM 712 C C . GLU A 1 89 ? 2.485 7.953 20.602 1.00 96.12 89 GLU A C 1
ATOM 714 O O . GLU A 1 89 ? 2.736 6.988 19.879 1.00 96.12 89 GLU A O 1
ATOM 719 N N . HIS A 1 90 ? 1.407 8.004 21.386 1.00 95.75 90 HIS A N 1
ATOM 720 C CA . HIS A 1 90 ? 0.436 6.920 21.503 1.00 95.75 90 HIS A CA 1
ATOM 721 C C . HIS A 1 90 ? -0.207 6.587 20.150 1.00 95.75 90 HIS A C 1
ATOM 723 O O . HIS A 1 90 ? -0.202 5.434 19.722 1.00 95.75 90 HIS A O 1
ATOM 729 N N . ASN A 1 91 ? -0.685 7.601 19.425 1.00 96.88 91 ASN A N 1
ATOM 730 C CA . ASN A 1 91 ? -1.333 7.414 18.128 1.00 96.88 91 ASN A CA 1
ATOM 731 C C . ASN A 1 91 ? -0.376 6.816 17.089 1.00 96.88 91 ASN A C 1
ATOM 733 O O . ASN A 1 91 ? -0.794 5.962 16.306 1.00 96.88 91 ASN A O 1
ATOM 737 N N . VAL A 1 92 ? 0.905 7.204 17.095 1.00 97.19 92 VAL A N 1
ATOM 738 C CA . VAL A 1 92 ? 1.927 6.606 16.218 1.00 97.19 92 VAL A CA 1
ATOM 739 C C . VAL A 1 92 ? 2.108 5.120 16.538 1.00 97.19 92 VAL A C 1
ATOM 741 O O . VAL A 1 92 ? 2.063 4.288 15.628 1.00 97.19 92 VAL A O 1
ATOM 744 N N . GLN A 1 93 ? 2.264 4.762 17.815 1.00 94.94 93 GLN A N 1
ATOM 745 C CA . GLN A 1 93 ? 2.437 3.365 18.225 1.00 94.94 93 GLN A CA 1
ATOM 746 C C . GLN A 1 93 ? 1.223 2.501 17.860 1.00 94.94 93 GLN A C 1
ATOM 748 O O . GLN A 1 93 ? 1.375 1.406 17.310 1.00 94.94 93 GLN A O 1
ATOM 753 N N . VAL A 1 94 ? 0.010 2.999 18.104 1.00 95.25 94 VAL A N 1
ATOM 754 C CA . VAL A 1 94 ? -1.224 2.285 17.752 1.00 95.25 94 VAL A CA 1
ATOM 755 C C . VAL A 1 94 ? -1.383 2.173 16.232 1.00 95.25 94 VAL A C 1
ATOM 757 O O . VAL A 1 94 ? -1.728 1.101 15.738 1.00 95.25 94 VAL A O 1
ATOM 760 N N . CYS A 1 95 ? -1.029 3.204 15.459 1.00 96.81 95 CYS A N 1
ATOM 761 C CA . CYS A 1 95 ? -1.009 3.128 13.994 1.00 96.81 95 CYS A CA 1
ATOM 762 C C . CYS A 1 95 ? -0.074 2.035 13.468 1.00 96.81 95 CYS A C 1
ATOM 764 O O . CYS A 1 95 ? -0.456 1.282 12.570 1.00 96.81 95 CYS A O 1
ATOM 766 N N . LYS A 1 96 ? 1.139 1.917 14.026 1.00 96.38 96 LYS A N 1
ATOM 767 C CA . LYS A 1 96 ? 2.086 0.850 13.665 1.00 96.38 96 LYS A CA 1
ATOM 768 C C . LYS A 1 96 ? 1.482 -0.533 13.945 1.00 96.38 96 LYS A C 1
ATOM 770 O O . LYS A 1 96 ? 1.572 -1.429 13.105 1.00 96.38 96 LYS A O 1
ATOM 775 N N . LYS A 1 97 ? 0.773 -0.695 15.069 1.00 94.12 97 LYS A N 1
ATOM 776 C CA . LYS A 1 97 ? 0.033 -1.930 15.385 1.00 94.12 97 LYS A CA 1
ATOM 777 C C . LYS A 1 97 ? -1.112 -2.185 14.403 1.00 94.12 97 LYS A C 1
ATOM 779 O O . LYS A 1 97 ? -1.216 -3.295 13.892 1.00 94.12 97 LYS A O 1
ATOM 784 N N . PHE A 1 98 ? -1.920 -1.177 14.070 1.00 95.44 98 PHE A N 1
ATOM 785 C CA . PHE A 1 98 ? -2.996 -1.296 13.076 1.00 95.44 98 PHE A CA 1
ATOM 786 C C . PHE A 1 98 ? -2.464 -1.713 11.705 1.00 95.44 98 PHE A C 1
ATOM 788 O O . PHE A 1 98 ? -3.057 -2.565 11.038 1.00 95.44 98 PHE A O 1
ATOM 795 N N . PHE A 1 99 ? -1.320 -1.160 11.302 1.00 95.06 99 PHE A N 1
ATOM 796 C CA . PHE A 1 99 ? -0.636 -1.541 10.075 1.00 95.06 99 PHE A CA 1
ATOM 797 C C . PHE A 1 99 ? -0.255 -3.028 10.082 1.00 95.06 99 PHE A C 1
ATOM 799 O O . PHE A 1 99 ? -0.584 -3.741 9.134 1.00 95.06 99 PHE A O 1
ATOM 806 N N . LEU A 1 100 ? 0.372 -3.521 11.157 1.00 92.50 100 LEU A N 1
ATOM 807 C CA . LEU A 1 100 ? 0.755 -4.934 11.284 1.00 92.50 100 LEU A CA 1
ATOM 808 C C . LEU A 1 100 ? -0.463 -5.859 11.351 1.00 92.50 100 LEU A C 1
ATOM 810 O O . LEU A 1 100 ? -0.509 -6.857 10.632 1.00 92.50 100 LEU A O 1
ATOM 814 N N . MET A 1 101 ? -1.482 -5.493 12.134 1.00 91.19 101 MET A N 1
ATOM 815 C CA . MET A 1 101 ? -2.759 -6.209 12.178 1.00 91.19 101 MET A CA 1
ATOM 816 C C . MET A 1 101 ? -3.325 -6.376 10.777 1.00 91.19 101 MET A C 1
ATOM 818 O O . MET A 1 101 ? -3.746 -7.464 10.392 1.00 91.19 101 MET A O 1
ATOM 822 N N . LYS A 1 102 ? -3.290 -5.312 9.971 1.00 91.50 102 LYS A N 1
ATOM 823 C CA . LYS A 1 102 ? -3.788 -5.373 8.606 1.00 91.50 102 LYS A CA 1
ATOM 824 C C . LYS A 1 102 ? -2.903 -6.223 7.698 1.00 91.50 102 LYS A C 1
ATOM 826 O O . LYS A 1 102 ? -3.438 -7.081 6.994 1.00 91.50 102 LYS A O 1
ATOM 831 N N . MET A 1 103 ? -1.589 -6.017 7.741 1.00 89.50 103 MET A N 1
ATOM 832 C CA . MET A 1 103 ? -0.608 -6.711 6.903 1.00 89.50 103 MET A CA 1
ATOM 833 C C . MET A 1 103 ? -0.654 -8.231 7.090 1.00 89.50 103 MET A C 1
ATOM 835 O O . MET A 1 103 ? -0.661 -8.970 6.104 1.00 89.50 103 MET A O 1
ATOM 839 N N . PHE A 1 104 ? -0.747 -8.682 8.343 1.00 85.44 104 PHE A N 1
ATOM 840 C CA . PHE A 1 104 ? -0.713 -10.097 8.716 1.00 85.44 104 PHE A CA 1
ATOM 841 C C . PHE A 1 104 ? -2.104 -10.711 8.943 1.00 85.44 104 PHE A C 1
ATOM 843 O O . PHE A 1 104 ? -2.204 -11.896 9.258 1.00 85.44 104 PHE A O 1
ATOM 850 N N . SER A 1 105 ? -3.189 -9.953 8.742 1.00 80.38 105 SER A N 1
ATOM 851 C CA . SER A 1 105 ? -4.549 -10.508 8.745 1.00 80.38 105 SER A CA 1
ATOM 852 C C . SER A 1 105 ? -4.877 -11.280 7.467 1.00 80.38 105 SER A C 1
ATOM 854 O O . SER A 1 105 ? -4.425 -10.952 6.368 1.00 80.38 105 SER A O 1
ATOM 856 N N . VAL A 1 106 ? -5.745 -12.286 7.597 1.00 71.75 106 VAL A N 1
ATOM 857 C CA . VAL A 1 106 ? -6.233 -13.084 6.465 1.00 71.75 106 VAL A CA 1
ATOM 858 C C . VAL A 1 106 ? -7.025 -12.222 5.486 1.00 71.75 106 VAL A C 1
ATOM 860 O O . VAL A 1 106 ? -8.055 -11.633 5.846 1.00 71.75 106 VAL A O 1
ATOM 863 N N . ASN A 1 107 ? -6.618 -12.215 4.216 1.00 69.38 107 ASN A N 1
ATOM 864 C CA . ASN A 1 107 ? -7.474 -11.712 3.151 1.00 69.38 107 ASN A CA 1
ATOM 865 C C . ASN A 1 107 ? -8.593 -12.723 2.860 1.00 69.38 107 ASN A C 1
ATOM 867 O O . ASN A 1 107 ? -8.330 -13.833 2.409 1.00 69.38 107 ASN A O 1
ATOM 871 N N . ASN A 1 108 ? -9.850 -12.310 3.046 1.00 63.84 108 ASN A N 1
ATOM 872 C CA . ASN A 1 108 ? -11.033 -13.154 2.823 1.00 63.84 108 ASN A CA 1
ATOM 873 C C . ASN A 1 108 ? -11.135 -13.757 1.421 1.00 63.84 108 ASN A C 1
ATOM 875 O O . ASN A 1 108 ? -11.778 -14.786 1.258 1.00 63.84 108 ASN A O 1
ATOM 879 N N . LYS A 1 109 ? -10.573 -13.097 0.404 1.00 66.12 109 LYS A N 1
ATOM 880 C CA . LYS A 1 109 ? -10.706 -13.554 -0.983 1.00 66.12 109 LYS A CA 1
ATOM 881 C C . LYS A 1 109 ? -9.630 -14.553 -1.383 1.00 66.12 109 LYS A C 1
ATOM 883 O O . LYS A 1 109 ? -9.888 -15.405 -2.220 1.00 66.12 109 LYS A O 1
ATOM 888 N N . THR A 1 110 ? -8.423 -14.410 -0.843 1.00 66.31 110 THR A N 1
ATOM 889 C CA . THR A 1 110 ? -7.246 -15.153 -1.320 1.00 66.31 110 THR A CA 1
ATOM 890 C C . THR A 1 110 ? -6.621 -16.053 -0.263 1.00 66.31 110 THR A C 1
ATOM 892 O O . THR A 1 110 ? -5.767 -16.860 -0.611 1.00 66.31 110 THR A O 1
ATOM 895 N N . GLY A 1 111 ? -6.974 -15.891 1.017 1.00 68.69 111 GLY A N 1
ATOM 896 C CA . GLY A 1 111 ? -6.339 -16.590 2.139 1.00 68.69 111 GLY A CA 1
ATOM 897 C C . GLY A 1 111 ? -4.883 -16.180 2.399 1.00 68.69 111 GLY A C 1
ATOM 898 O O . GLY A 1 111 ? -4.264 -16.693 3.323 1.00 68.69 111 GLY A O 1
ATOM 899 N N . LYS A 1 112 ? -4.324 -15.260 1.601 1.00 69.44 112 LYS A N 1
ATOM 900 C CA . LYS A 1 112 ? -2.917 -14.837 1.663 1.00 69.44 112 LYS A CA 1
ATOM 901 C C . LYS A 1 112 ? -2.779 -13.454 2.318 1.00 69.44 112 LYS A C 1
ATOM 903 O O . LYS A 1 112 ? -3.709 -12.649 2.190 1.00 69.44 112 LYS A O 1
ATOM 908 N N . PRO A 1 113 ? -1.636 -13.151 2.964 1.00 70.75 113 PRO A N 1
ATOM 909 C CA . PRO A 1 113 ? -1.318 -11.806 3.441 1.00 70.75 113 PRO A CA 1
ATOM 910 C C . PRO A 1 11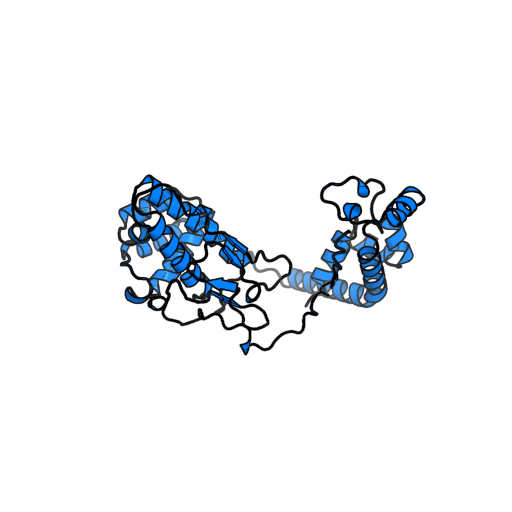3 ? -1.391 -10.751 2.329 1.00 70.75 113 PRO A C 1
ATOM 912 O O . PRO A 1 113 ? -1.304 -11.062 1.135 1.00 70.75 113 PRO A O 1
ATOM 915 N N . LEU A 1 114 ? -1.562 -9.487 2.719 1.00 78.38 114 LEU A N 1
ATOM 916 C CA . LEU A 1 114 ? -1.593 -8.379 1.765 1.00 78.38 114 LEU A CA 1
ATOM 917 C C . LEU A 1 114 ? -0.210 -8.133 1.155 1.00 78.38 114 LEU A C 1
ATOM 919 O O . LEU A 1 114 ? 0.816 -8.259 1.816 1.00 78.38 114 LEU A O 1
ATOM 923 N N . ARG A 1 115 ? -0.189 -7.742 -0.124 1.00 79.81 115 ARG A N 1
ATOM 924 C CA . ARG A 1 115 ? 1.053 -7.362 -0.810 1.00 79.81 115 ARG A CA 1
ATOM 925 C C . ARG A 1 115 ? 1.506 -5.977 -0.344 1.00 79.81 115 ARG A C 1
ATOM 927 O O . ARG A 1 115 ? 0.669 -5.111 -0.079 1.00 79.81 115 ARG A O 1
ATOM 934 N N . VAL A 1 116 ? 2.816 -5.740 -0.357 1.00 85.56 116 VAL A N 1
ATOM 935 C CA . VAL A 1 116 ? 3.451 -4.452 -0.017 1.00 85.56 116 VAL A CA 1
ATOM 936 C C . VAL A 1 116 ? 2.799 -3.241 -0.711 1.00 85.56 116 VAL A C 1
ATOM 938 O O . VAL A 1 116 ? 2.466 -2.284 -0.010 1.00 85.56 116 VAL A O 1
ATOM 941 N N . PRO A 1 117 ? 2.481 -3.267 -2.025 1.00 85.25 117 PRO A N 1
ATOM 942 C CA . PRO A 1 117 ? 1.800 -2.140 -2.668 1.00 85.25 117 PRO A CA 1
ATOM 943 C C . PRO A 1 117 ? 0.420 -1.826 -2.077 1.00 85.25 117 PRO A C 1
ATOM 945 O O . PRO A 1 117 ? 0.033 -0.665 -1.984 1.00 85.25 117 PRO A O 1
ATOM 948 N N . SER A 1 118 ? -0.331 -2.843 -1.641 1.00 88.25 118 SER A N 1
ATOM 949 C CA . SER A 1 118 ? -1.626 -2.630 -0.984 1.00 88.25 118 SER A CA 1
ATOM 950 C C . SER A 1 118 ? -1.460 -1.966 0.380 1.00 88.25 118 SER A C 1
ATOM 952 O O . SER A 1 118 ? -2.300 -1.157 0.764 1.00 88.25 118 SER A O 1
ATOM 954 N N . MET A 1 119 ? -0.367 -2.262 1.087 1.00 92.94 119 MET A N 1
ATOM 955 C CA . MET A 1 119 ? -0.067 -1.672 2.391 1.00 92.94 119 MET A CA 1
ATOM 956 C C . MET A 1 119 ? 0.265 -0.177 2.316 1.00 92.94 119 MET A C 1
ATOM 958 O O . MET A 1 119 ? -0.046 0.552 3.255 1.00 92.94 119 MET A O 1
ATOM 962 N N . GLN A 1 120 ? 0.782 0.315 1.187 1.00 92.75 120 GLN A N 1
ATOM 963 C CA . GLN A 1 120 ? 1.008 1.754 0.980 1.00 92.75 120 GLN A CA 1
ATOM 964 C C . GLN A 1 120 ? -0.302 2.563 1.042 1.00 92.75 120 GLN A C 1
ATOM 966 O O . GLN A 1 120 ? -0.341 3.659 1.599 1.00 92.75 120 GLN A O 1
ATOM 971 N N . ALA A 1 121 ? -1.416 2.001 0.557 1.00 92.56 121 ALA A N 1
ATOM 972 C CA . ALA A 1 121 ? -2.725 2.645 0.687 1.00 92.56 121 ALA A CA 1
ATOM 973 C C . ALA A 1 121 ? -3.190 2.741 2.153 1.00 92.56 121 ALA A C 1
ATOM 975 O O . ALA A 1 121 ? -3.847 3.715 2.521 1.00 92.56 121 ALA A O 1
ATOM 976 N N . TYR A 1 122 ? -2.830 1.761 2.990 1.00 95.12 122 TYR A N 1
ATOM 977 C CA . TYR A 1 122 ? -3.142 1.783 4.420 1.00 95.12 122 TYR A CA 1
ATOM 978 C C . TYR A 1 122 ? -2.287 2.784 5.191 1.00 95.12 122 TYR A C 1
ATOM 980 O O . TYR A 1 122 ? -2.823 3.420 6.090 1.00 95.12 122 TYR A O 1
ATOM 988 N N . ILE A 1 123 ? -1.015 2.992 4.827 1.00 95.50 123 ILE A N 1
ATOM 989 C CA . ILE A 1 123 ? -0.219 4.088 5.408 1.00 95.50 123 ILE A CA 1
ATOM 990 C C . ILE A 1 123 ? -0.936 5.418 5.216 1.00 95.50 123 ILE A C 1
ATOM 992 O O . ILE A 1 123 ? -1.164 6.131 6.187 1.00 95.50 123 ILE A O 1
ATOM 996 N N . ASN A 1 124 ? -1.357 5.720 3.988 1.00 95.56 124 ASN A N 1
ATOM 997 C CA . ASN A 1 124 ? -2.028 6.983 3.702 1.00 95.56 124 ASN A CA 1
ATOM 998 C C . ASN A 1 124 ? -3.344 7.123 4.480 1.00 95.56 124 ASN A C 1
ATOM 1000 O O . ASN A 1 124 ? -3.595 8.181 5.050 1.00 95.56 124 ASN A O 1
ATOM 1004 N N . LEU A 1 125 ? -4.143 6.053 4.580 1.00 97.25 125 LEU A N 1
ATOM 1005 C CA . LEU A 1 125 ? -5.332 6.043 5.438 1.00 97.25 125 LEU A CA 1
ATOM 1006 C C . LEU A 1 125 ? -4.967 6.368 6.895 1.00 97.25 125 LEU A C 1
ATOM 1008 O O . LEU A 1 125 ? -5.534 7.289 7.474 1.00 97.25 125 LEU A O 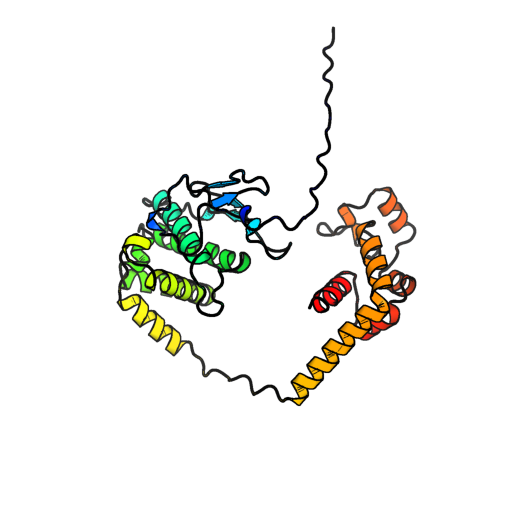1
ATOM 1012 N N . LEU A 1 126 ? -4.009 5.653 7.484 1.00 97.62 126 LEU A N 1
ATOM 1013 C CA . LEU A 1 126 ? -3.652 5.841 8.890 1.00 97.62 126 LEU A CA 1
ATOM 1014 C C . LEU A 1 126 ? -3.051 7.235 9.156 1.00 97.62 126 LEU A C 1
ATOM 1016 O O . LEU A 1 126 ? -3.297 7.806 10.213 1.00 97.62 126 LEU A O 1
ATOM 1020 N N . VAL A 1 127 ? -2.345 7.835 8.190 1.00 97.12 127 VAL A N 1
ATOM 1021 C CA . VAL A 1 127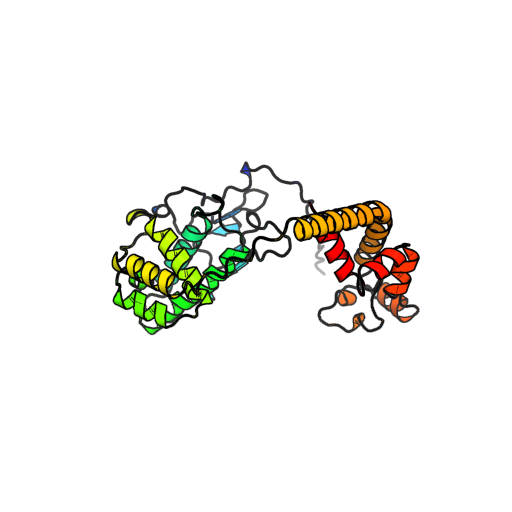 ? -1.902 9.240 8.273 1.00 97.12 127 VAL A CA 1
ATOM 1022 C C . VAL A 1 127 ? -3.100 10.191 8.345 1.00 97.12 127 VAL A C 1
ATOM 1024 O O . VAL A 1 127 ? -3.081 11.131 9.143 1.00 97.12 127 VAL A O 1
ATOM 1027 N N . THR A 1 128 ? -4.154 9.957 7.553 1.00 97.31 128 THR A N 1
ATOM 1028 C CA . THR A 1 128 ? -5.380 10.774 7.637 1.00 97.31 128 THR A CA 1
ATOM 1029 C C . THR A 1 128 ? -6.107 10.583 8.968 1.00 97.31 128 THR A C 1
ATOM 1031 O O . THR A 1 128 ? -6.584 11.563 9.533 1.00 97.31 128 THR A O 1
ATOM 1034 N N . MET A 1 129 ? -6.119 9.363 9.517 1.00 97.75 129 MET A N 1
ATOM 1035 C CA . MET A 1 129 ? -6.659 9.097 10.855 1.00 97.75 129 MET A CA 1
ATOM 1036 C C . MET A 1 129 ? -5.870 9.848 11.930 1.00 97.75 129 MET A C 1
ATOM 1038 O O . MET A 1 129 ? -6.454 10.570 12.729 1.00 97.75 129 MET A O 1
ATOM 1042 N N . ALA A 1 130 ? -4.537 9.746 11.917 1.00 97.19 130 ALA A N 1
ATOM 1043 C CA . ALA A 1 130 ? -3.674 10.444 12.866 1.00 97.19 130 ALA A CA 1
ATOM 1044 C C . ALA A 1 130 ? -3.858 11.970 12.798 1.00 97.19 130 ALA A C 1
ATOM 1046 O O . ALA A 1 130 ? -3.828 12.648 13.826 1.00 97.19 130 ALA A O 1
ATOM 1047 N N . HIS A 1 131 ? -4.087 12.514 11.599 1.00 96.88 131 HIS A N 1
ATOM 1048 C CA . HIS A 1 131 ? -4.422 13.925 11.425 1.00 96.88 131 HIS A CA 1
ATOM 1049 C C . HIS A 1 131 ? -5.770 14.288 12.052 1.00 96.88 131 HIS A C 1
ATOM 1051 O O . HIS A 1 131 ? -5.826 15.238 12.827 1.00 96.88 131 HIS A O 1
ATOM 1057 N N . TYR A 1 132 ? -6.821 13.509 11.786 1.00 97.44 132 TYR A N 1
ATOM 1058 C CA . TYR A 1 132 ? -8.135 13.715 12.395 1.00 97.44 132 TYR A CA 1
ATOM 1059 C C . TYR A 1 132 ? -8.066 13.687 13.929 1.00 97.44 132 TYR A C 1
ATOM 1061 O O . TYR A 1 132 ? -8.587 14.587 14.589 1.00 97.44 132 TYR A O 1
ATOM 1069 N N . CYS A 1 133 ? -7.357 12.706 14.495 1.00 97.31 133 CYS A N 1
ATOM 1070 C CA . CYS A 1 133 ? -7.159 12.573 15.937 1.00 97.31 133 CYS A CA 1
ATOM 1071 C C . CYS A 1 133 ? -6.403 13.752 16.550 1.00 97.31 133 CYS A C 1
ATOM 1073 O O . CYS A 1 133 ? -6.719 14.175 17.656 1.00 97.31 133 CYS A O 1
ATOM 1075 N N . SER A 1 134 ? -5.411 14.285 15.838 1.00 96.75 134 SER A N 1
ATOM 1076 C CA . SER A 1 134 ? -4.662 15.473 16.251 1.00 96.75 134 SER A CA 1
ATOM 1077 C C . SER A 1 134 ? -5.554 16.714 16.292 1.00 96.75 134 SER A C 1
ATOM 1079 O O . SER A 1 134 ? -5.542 17.426 17.293 1.00 96.75 134 SER A O 1
ATOM 1081 N N . THR A 1 135 ? -6.387 16.925 15.270 1.00 96.75 135 THR A N 1
ATOM 1082 C CA . THR A 1 135 ? -7.321 18.061 15.210 1.00 96.75 135 THR A CA 1
ATOM 1083 C C . THR A 1 135 ? -8.375 18.017 16.318 1.00 96.75 135 THR A C 1
ATOM 1085 O O . THR A 1 135 ? -8.711 19.057 16.874 1.00 96.75 135 THR A O 1
ATOM 1088 N N . HIS A 1 136 ? -8.866 16.827 16.672 1.00 96.31 136 HIS A N 1
ATOM 1089 C CA . HIS A 1 136 ? -9.888 16.652 17.713 1.00 96.31 136 HIS A CA 1
ATOM 1090 C C . HIS A 1 136 ? -9.300 16.328 19.094 1.00 96.31 136 HIS A C 1
ATOM 1092 O O . HIS A 1 136 ? -10.043 16.152 20.053 1.00 96.31 136 HIS A O 1
ATOM 1098 N N . ASN A 1 137 ? -7.970 16.250 19.200 1.00 96.38 137 ASN A N 1
ATOM 1099 C CA . ASN A 1 137 ? -7.236 15.857 20.400 1.00 96.38 137 ASN A CA 1
ATOM 1100 C C . ASN A 1 137 ? -7.769 14.564 21.059 1.00 96.38 137 ASN A C 1
ATOM 1102 O O . ASN A 1 137 ? -7.971 14.505 22.269 1.00 96.38 137 ASN A O 1
ATOM 1106 N N . ILE A 1 138 ? -7.973 13.521 20.253 1.00 97.25 138 ILE A N 1
ATOM 1107 C CA . ILE A 1 138 ? -8.418 12.193 20.703 1.00 97.25 138 ILE A CA 1
ATOM 1108 C C . ILE A 1 138 ? -7.350 11.127 20.440 1.00 97.25 138 ILE A C 1
ATOM 1110 O O . ILE A 1 138 ? -6.422 11.315 19.641 1.00 97.25 138 ILE A O 1
ATOM 1114 N N . LYS A 1 139 ? -7.480 9.981 21.111 1.00 97.56 139 LYS A N 1
ATOM 1115 C CA . LYS A 1 139 ? -6.706 8.784 20.776 1.00 97.56 139 LYS A CA 1
ATOM 1116 C C . LYS A 1 139 ? -7.274 8.128 19.521 1.00 97.56 139 LYS A C 1
ATOM 1118 O O . LYS A 1 139 ? -8.461 8.253 19.227 1.00 97.56 139 LYS A O 1
ATOM 1123 N N . ILE A 1 140 ? -6.434 7.431 18.764 1.00 97.50 140 ILE A N 1
ATOM 1124 C CA . ILE A 1 140 ? -6.856 6.842 17.490 1.00 97.50 140 ILE A CA 1
ATOM 1125 C C . ILE A 1 140 ? -7.834 5.679 17.653 1.00 97.50 140 ILE A C 1
ATOM 1127 O O . ILE A 1 140 ? -8.736 5.529 16.833 1.00 97.50 140 ILE A O 1
ATOM 1131 N N . GLU A 1 141 ? -7.709 4.887 18.716 1.00 96.81 141 GLU A N 1
ATOM 1132 C CA . GLU A 1 141 ? -8.678 3.841 19.036 1.00 96.81 141 GLU A CA 1
ATOM 1133 C C . GLU A 1 141 ? -10.074 4.399 19.341 1.00 96.81 141 GLU A C 1
ATOM 1135 O O . GLU A 1 141 ? -11.063 3.739 19.032 1.00 96.81 141 GLU A O 1
ATOM 1140 N N . SER A 1 142 ? -10.168 5.643 19.825 1.00 97.12 142 SER A N 1
ATOM 1141 C CA . SER A 1 142 ? -11.445 6.289 20.142 1.00 97.12 142 SER A CA 1
ATOM 1142 C C . SER A 1 142 ? -12.317 6.526 18.907 1.00 97.12 142 SER A C 1
ATOM 1144 O O . SER A 1 142 ? -13.533 6.589 19.034 1.00 97.12 142 SER A O 1
ATOM 1146 N N . ILE A 1 143 ? -11.731 6.549 17.698 1.00 97.62 143 ILE A N 1
ATOM 1147 C CA . ILE A 1 143 ? -12.497 6.526 16.437 1.00 97.62 143 ILE A CA 1
ATOM 1148 C C . ILE A 1 143 ? -13.379 5.272 16.350 1.00 97.62 143 ILE A C 1
ATOM 1150 O O . ILE A 1 143 ? -14.414 5.302 15.700 1.00 97.62 143 ILE A O 1
ATOM 1154 N N . PHE A 1 144 ? -12.963 4.154 16.946 1.00 97.56 144 PHE A N 1
ATOM 1155 C CA . PHE A 1 144 ? -13.666 2.873 16.855 1.00 97.56 144 PHE A CA 1
ATOM 1156 C C . PHE A 1 144 ? -14.448 2.510 18.120 1.00 97.56 144 PHE A C 1
ATOM 1158 O O . PHE A 1 144 ? -15.298 1.621 18.066 1.00 97.56 144 PHE A O 1
ATOM 1165 N N . GLU A 1 145 ? -14.138 3.144 19.249 1.00 96.12 145 GLU A N 1
ATOM 1166 C CA . GLU A 1 145 ? -14.821 2.920 20.529 1.00 96.12 145 GLU A CA 1
ATOM 1167 C C . GLU A 1 145 ? -16.186 3.609 20.596 1.00 96.12 145 GLU A C 1
ATOM 1169 O O . GLU A 1 145 ? -17.042 3.153 21.348 1.00 96.12 145 GLU A O 1
ATOM 1174 N N . ASP A 1 146 ? -16.386 4.663 19.802 1.00 95.69 146 ASP A N 1
ATOM 1175 C CA . ASP A 1 146 ? -17.607 5.463 19.762 1.00 95.69 146 ASP A CA 1
ATOM 1176 C C . ASP A 1 146 ? -18.136 5.603 18.325 1.00 95.69 146 ASP A C 1
ATOM 1178 O O . ASP A 1 146 ? -17.401 5.935 17.389 1.00 95.69 146 ASP A O 1
ATOM 1182 N N . PHE A 1 147 ? -19.433 5.350 18.149 1.00 96.88 147 PHE A N 1
ATOM 1183 C CA . PHE A 1 147 ? -20.084 5.401 16.845 1.00 96.88 147 PHE A CA 1
ATOM 1184 C C . PHE A 1 147 ? -20.125 6.817 16.254 1.00 96.88 147 PHE A C 1
ATOM 1186 O O . PHE A 1 147 ? -19.890 6.975 15.053 1.00 96.88 147 PHE A O 1
ATOM 1193 N N . GLU A 1 148 ? -20.389 7.841 17.071 1.00 96.56 148 GLU A N 1
ATOM 1194 C CA . GLU A 1 148 ? -20.467 9.227 16.592 1.00 96.56 148 GLU A CA 1
ATOM 1195 C C . GLU A 1 148 ? -19.101 9.698 16.080 1.00 96.56 148 GLU A C 1
ATOM 1197 O O . GLU A 1 148 ? -18.991 10.233 14.973 1.00 96.56 148 GLU A O 1
ATOM 1202 N N . SER A 1 149 ? -18.040 9.393 16.829 1.00 96.56 149 SER A N 1
ATOM 1203 C CA . SER A 1 149 ? -16.650 9.642 16.441 1.00 96.56 149 SER A CA 1
ATOM 1204 C C . SER A 1 149 ? -16.262 8.914 15.152 1.00 96.56 149 SER A C 1
ATOM 1206 O O . SER A 1 149 ? -15.599 9.501 14.288 1.00 96.56 149 SER A O 1
ATOM 1208 N N . PHE A 1 150 ? -16.689 7.655 14.989 1.00 97.81 150 PHE A N 1
ATOM 1209 C CA . PHE A 1 150 ? -16.465 6.894 13.759 1.00 97.81 150 PHE A CA 1
ATOM 1210 C C . PHE A 1 150 ? -17.126 7.563 12.555 1.00 97.81 150 PHE A C 1
ATOM 1212 O O . PHE A 1 150 ? -16.488 7.732 11.513 1.00 97.81 150 PHE A O 1
ATOM 1219 N N . GLN A 1 151 ? -18.405 7.919 12.690 1.00 97.00 151 GLN A N 1
ATOM 1220 C CA . GLN A 1 151 ? -19.186 8.511 11.611 1.00 97.00 151 GLN A CA 1
ATOM 1221 C C . GLN A 1 151 ? -18.619 9.879 11.214 1.00 97.00 151 GLN A C 1
ATOM 1223 O O . GLN A 1 151 ? -18.385 10.118 10.031 1.00 97.00 151 GLN A O 1
ATOM 1228 N N . ALA A 1 152 ? -18.293 10.724 12.195 1.00 97.25 152 ALA A N 1
ATOM 1229 C CA . ALA A 1 152 ? -17.671 12.021 11.954 1.00 97.25 152 ALA A CA 1
ATOM 1230 C C . ALA A 1 152 ? -16.343 11.895 11.186 1.00 97.25 152 ALA A C 1
ATOM 1232 O O . ALA A 1 152 ? -16.099 12.650 10.247 1.00 97.25 152 ALA A O 1
ATOM 1233 N N . TYR A 1 153 ? -15.505 10.904 11.514 1.00 97.88 153 TYR A N 1
ATOM 1234 C CA . TYR A 1 153 ? -14.300 10.636 10.728 1.00 97.88 153 TYR A CA 1
ATOM 1235 C C . TYR A 1 153 ? -14.629 10.110 9.322 1.00 97.88 153 TYR A C 1
ATOM 1237 O O . TYR A 1 153 ? -14.048 10.582 8.342 1.00 97.88 153 TYR A O 1
ATOM 1245 N N . TYR A 1 154 ? -15.557 9.156 9.202 1.00 96.75 154 TYR A N 1
ATOM 1246 C CA . TYR A 1 154 ? -15.953 8.558 7.924 1.00 96.75 154 TYR A CA 1
ATOM 1247 C C . TYR A 1 154 ? -16.436 9.608 6.912 1.00 96.75 154 TYR A C 1
ATOM 1249 O O . TYR A 1 154 ? -16.065 9.542 5.740 1.00 96.75 154 TYR A O 1
ATOM 1257 N N . ASP A 1 155 ? -17.184 10.610 7.370 1.00 95.44 155 ASP A N 1
ATOM 1258 C CA . ASP A 1 155 ? -17.720 11.679 6.520 1.00 95.44 155 ASP A CA 1
ATOM 1259 C C . ASP A 1 155 ? -16.640 12.676 6.048 1.00 95.44 155 ASP A C 1
ATOM 1261 O O . ASP A 1 155 ? -16.846 13.418 5.087 1.00 95.44 155 ASP A O 1
ATOM 1265 N N . THR A 1 156 ? -15.457 12.683 6.676 1.00 96.19 156 THR A N 1
ATOM 1266 C CA . THR A 1 156 ? -14.343 13.580 6.303 1.00 96.19 156 THR A CA 1
ATOM 1267 C C . THR A 1 156 ? -13.415 13.000 5.235 1.00 96.19 156 THR A C 1
ATOM 1269 O O . THR A 1 156 ? -12.594 13.723 4.662 1.00 96.19 156 THR A O 1
ATOM 1272 N N . ILE A 1 157 ? -13.498 11.694 4.967 1.00 95.88 157 ILE A N 1
ATOM 1273 C CA . ILE A 1 157 ? -12.564 10.993 4.082 1.00 95.88 157 ILE A CA 1
ATOM 1274 C C . ILE A 1 157 ? -13.156 10.729 2.698 1.00 95.88 157 ILE A C 1
ATOM 1276 O O . ILE A 1 157 ? -14.358 10.608 2.505 1.00 95.88 157 ILE A O 1
ATOM 1280 N N . SER A 1 158 ? -12.282 10.597 1.698 1.00 93.62 158 SER A N 1
ATOM 1281 C CA . SER A 1 158 ? -12.703 10.278 0.331 1.00 93.62 158 SER A CA 1
ATOM 1282 C C . SER A 1 158 ? -13.166 8.825 0.177 1.00 93.62 158 SER A C 1
ATOM 1284 O O . SER A 1 158 ? -12.713 7.929 0.895 1.00 93.62 158 SER A O 1
ATOM 1286 N N . ASP A 1 159 ? -13.948 8.558 -0.873 1.00 89.12 159 ASP A N 1
ATOM 1287 C CA . ASP A 1 159 ? -14.377 7.209 -1.285 1.00 89.12 159 ASP A CA 1
ATOM 1288 C C . ASP A 1 159 ? -13.231 6.196 -1.422 1.00 89.12 159 ASP A C 1
ATOM 1290 O O . ASP A 1 159 ? -13.406 4.981 -1.287 1.00 89.12 159 ASP A O 1
ATOM 1294 N N . PHE A 1 160 ? -12.033 6.672 -1.766 1.00 89.94 160 PHE A N 1
ATOM 1295 C CA . PHE A 1 160 ? -10.863 5.809 -1.845 1.00 89.94 160 PHE A CA 1
ATOM 1296 C C . PHE A 1 160 ? -10.455 5.297 -0.460 1.00 89.94 160 PHE A C 1
ATOM 1298 O O . PHE A 1 160 ? -10.225 4.094 -0.300 1.00 89.94 160 PHE A O 1
ATOM 1305 N N . TYR A 1 161 ? -10.397 6.186 0.533 1.00 93.69 161 TYR A N 1
ATOM 1306 C CA . TYR A 1 161 ? -10.020 5.850 1.902 1.00 93.69 161 TYR A CA 1
ATOM 1307 C C . TYR A 1 161 ? -11.143 5.142 2.656 1.00 93.69 161 TYR A C 1
ATOM 1309 O O . TYR A 1 161 ? -10.847 4.212 3.404 1.00 93.69 161 TYR A O 1
ATOM 1317 N N . SER A 1 162 ? -12.412 5.467 2.394 1.00 92.69 162 SER A N 1
ATOM 1318 C CA . SER A 1 162 ? -13.554 4.784 3.016 1.00 92.69 162 SER A CA 1
ATOM 1319 C C . SER A 1 162 ? -13.540 3.278 2.730 1.00 92.69 162 SER A C 1
ATOM 1321 O O . SER A 1 162 ? -13.714 2.461 3.636 1.00 92.69 162 SER A O 1
ATOM 1323 N N . ARG A 1 163 ? -13.190 2.867 1.501 1.00 90.50 163 ARG A N 1
ATOM 1324 C CA . ARG A 1 163 ? -13.002 1.446 1.147 1.00 90.50 163 ARG A CA 1
ATOM 1325 C C . ARG A 1 163 ? -11.896 0.767 1.956 1.00 90.50 163 ARG A C 1
ATOM 1327 O O . ARG A 1 163 ? -12.046 -0.400 2.328 1.00 90.50 163 ARG A O 1
ATOM 1334 N N . GLN A 1 164 ? -10.794 1.469 2.216 1.00 92.94 164 GLN A N 1
ATOM 1335 C CA . GLN A 1 164 ? -9.696 0.933 3.023 1.00 92.94 164 GLN A CA 1
ATOM 1336 C C . GLN A 1 164 ? -10.074 0.875 4.503 1.00 92.94 164 GLN A C 1
ATOM 1338 O O . GLN A 1 164 ? -9.803 -0.135 5.150 1.00 92.94 164 GLN A O 1
ATOM 1343 N N . LEU A 1 165 ? -10.776 1.889 5.013 1.00 95.44 165 LEU A N 1
ATOM 1344 C CA . LEU A 1 165 ? -11.301 1.917 6.375 1.00 95.44 165 LEU A CA 1
ATOM 1345 C C . LEU A 1 165 ? -12.270 0.757 6.615 1.00 95.44 165 LEU A C 1
ATOM 1347 O O . LEU A 1 165 ? -12.108 0.016 7.577 1.00 95.44 165 LEU A O 1
ATOM 1351 N N . VAL A 1 166 ? -13.199 0.498 5.689 1.00 93.00 166 VAL A N 1
ATOM 1352 C CA . VAL A 1 166 ? -14.100 -0.668 5.752 1.00 93.00 166 VAL A CA 1
ATOM 1353 C C . VAL A 1 166 ? -13.308 -1.974 5.835 1.00 93.00 166 VAL A C 1
ATOM 1355 O O . VAL A 1 166 ? -13.636 -2.875 6.611 1.00 93.00 166 VAL A O 1
ATOM 1358 N N . ALA A 1 167 ? -12.263 -2.110 5.018 1.00 91.00 167 ALA A N 1
ATOM 1359 C CA . ALA A 1 167 ? -11.420 -3.296 5.025 1.00 91.00 167 ALA A CA 1
ATOM 1360 C C . ALA A 1 167 ? -10.601 -3.429 6.322 1.00 91.00 167 ALA A C 1
ATOM 1362 O O . ALA A 1 167 ? -10.335 -4.559 6.736 1.00 91.00 167 ALA A O 1
ATOM 1363 N N . LEU A 1 168 ? -10.212 -2.317 6.950 1.00 94.38 168 LEU A N 1
ATOM 1364 C CA . LEU A 1 168 ? -9.534 -2.280 8.244 1.00 94.38 168 LEU A CA 1
ATOM 1365 C C . LEU A 1 168 ? -10.490 -2.662 9.386 1.00 94.38 168 LEU A C 1
ATOM 1367 O O . LEU A 1 168 ? -10.187 -3.582 10.139 1.00 94.38 168 LEU A O 1
ATOM 1371 N N . VAL A 1 169 ? -11.688 -2.074 9.437 1.00 94.62 169 VAL A N 1
ATOM 1372 C CA . VAL A 1 169 ? -12.730 -2.409 10.426 1.00 94.62 169 VAL A CA 1
ATOM 1373 C C . VAL A 1 169 ? -13.112 -3.886 10.350 1.00 94.62 169 VAL A C 1
ATOM 1375 O O . VAL A 1 169 ? -13.229 -4.559 11.368 1.00 94.62 169 VAL A O 1
ATOM 1378 N N . ARG A 1 170 ? -13.233 -4.452 9.142 1.00 91.19 170 ARG A N 1
ATOM 1379 C CA . ARG A 1 170 ? -13.455 -5.900 8.971 1.00 91.19 170 ARG A CA 1
ATOM 1380 C C . ARG A 1 170 ? -12.308 -6.755 9.504 1.00 91.19 170 ARG A C 1
ATOM 1382 O O . ARG A 1 170 ? -12.556 -7.894 9.885 1.00 91.19 170 ARG A O 1
ATOM 1389 N N . THR A 1 171 ? -11.074 -6.253 9.474 1.00 91.06 171 THR A N 1
ATOM 1390 C CA . THR A 1 171 ? -9.942 -6.924 10.120 1.00 91.06 171 THR A CA 1
ATOM 1391 C C . THR A 1 171 ? -10.111 -6.859 11.638 1.00 91.06 171 THR A C 1
ATOM 1393 O O . THR A 1 171 ? -10.071 -7.906 12.274 1.00 91.06 171 THR A O 1
ATOM 1396 N N . PHE A 1 172 ? -10.395 -5.685 12.208 1.00 92.50 172 PHE A N 1
ATOM 1397 C CA . PHE A 1 172 ? -10.579 -5.521 13.655 1.00 92.50 172 PHE A CA 1
ATOM 1398 C C . PHE A 1 172 ? -11.755 -6.317 14.219 1.00 92.50 172 PHE A C 1
ATOM 1400 O O . PHE A 1 172 ? -11.625 -6.904 15.285 1.00 92.50 172 PHE A O 1
ATOM 1407 N N . ASN A 1 173 ? -12.867 -6.421 13.488 1.00 90.81 173 ASN A N 1
ATOM 1408 C CA . ASN A 1 173 ? -14.046 -7.166 13.934 1.00 90.81 173 ASN A CA 1
ATOM 1409 C C . ASN A 1 173 ? -13.808 -8.680 14.076 1.00 90.81 173 ASN A C 1
ATOM 1411 O O . ASN A 1 173 ? -14.587 -9.373 14.718 1.00 90.81 173 ASN A O 1
ATOM 1415 N N . LYS A 1 174 ? -12.764 -9.213 13.434 1.00 88.12 174 LYS A N 1
ATOM 1416 C CA . LYS A 1 174 ? -12.378 -10.625 13.570 1.00 88.12 174 LYS A CA 1
ATOM 1417 C C . LYS A 1 174 ? -11.436 -10.873 14.738 1.00 88.12 174 LYS A C 1
ATOM 1419 O O . LYS A 1 174 ? -11.236 -12.025 15.102 1.00 88.12 174 LYS A O 1
ATOM 1424 N N . LEU A 1 175 ? -10.809 -9.815 15.238 1.00 88.75 175 LEU A N 1
ATOM 1425 C CA . LEU A 1 175 ? -9.893 -9.881 16.359 1.00 88.75 175 LEU A CA 1
ATOM 1426 C C . LEU A 1 175 ? -10.688 -9.678 17.644 1.00 88.75 175 LEU A C 1
ATOM 1428 O O . LEU A 1 175 ? -11.616 -8.864 17.712 1.00 88.75 175 LEU A O 1
ATOM 1432 N N . SER A 1 176 ? -10.303 -10.411 18.679 1.00 89.12 176 SER A N 1
ATOM 1433 C CA . SER A 1 176 ? -10.835 -10.186 20.020 1.00 89.12 176 SER A CA 1
ATOM 1434 C C . SER A 1 176 ? -10.449 -8.793 20.541 1.00 89.12 176 SER A C 1
ATOM 1436 O O . SER A 1 176 ? -9.479 -8.183 20.080 1.00 89.12 176 SER A O 1
ATOM 1438 N N . SER A 1 177 ? -11.183 -8.282 21.536 1.00 89.00 177 SER A N 1
ATOM 1439 C CA . SER A 1 177 ? -10.834 -7.023 22.217 1.00 89.00 177 SER A CA 1
ATOM 1440 C C . SER A 1 177 ? -9.420 -7.059 22.805 1.00 89.00 177 SER A C 1
ATOM 1442 O O . SER A 1 177 ? -8.690 -6.076 22.705 1.00 89.00 177 SER A O 1
ATOM 1444 N N . ALA A 1 178 ? -9.003 -8.214 23.331 1.00 87.88 178 ALA A N 1
ATOM 1445 C CA . ALA A 1 178 ? -7.662 -8.430 23.865 1.00 87.88 178 ALA A CA 1
ATOM 1446 C C . ALA A 1 178 ? -6.566 -8.359 22.788 1.00 87.88 178 ALA A C 1
ATOM 1448 O O . ALA A 1 178 ? -5.497 -7.809 23.039 1.00 87.88 178 ALA A O 1
ATOM 1449 N N . GLU A 1 179 ? -6.812 -8.890 21.586 1.00 87.69 179 GLU A N 1
ATOM 1450 C CA . GLU A 1 179 ? -5.844 -8.833 20.483 1.00 87.69 179 GLU A CA 1
ATOM 1451 C C . GLU A 1 179 ? -5.712 -7.430 19.899 1.00 87.69 179 GLU A C 1
ATOM 1453 O O . GLU A 1 179 ? -4.602 -6.996 19.596 1.00 87.69 179 GLU A O 1
ATOM 1458 N N . ARG A 1 180 ? -6.836 -6.724 19.729 1.00 89.44 180 ARG A N 1
ATOM 1459 C CA . ARG A 1 180 ? -6.839 -5.376 19.148 1.00 89.44 180 ARG A CA 1
ATOM 1460 C C . ARG A 1 180 ? -6.408 -4.298 20.152 1.00 89.44 180 ARG A C 1
ATOM 1462 O O . ARG A 1 180 ? -5.818 -3.306 19.742 1.00 89.44 180 ARG A O 1
ATOM 1469 N N . GLY A 1 181 ? -6.642 -4.517 21.448 1.00 89.62 181 GLY A N 1
ATOM 1470 C CA . GLY A 1 181 ? -6.234 -3.627 22.541 1.00 89.62 181 GLY A CA 1
ATOM 1471 C C . GLY A 1 181 ? -7.206 -2.483 22.854 1.00 89.62 181 GLY A C 1
ATOM 1472 O O . GLY A 1 181 ? -6.844 -1.591 23.610 1.00 89.62 181 GLY A O 1
ATOM 1473 N N . PHE A 1 182 ? -8.413 -2.496 22.283 1.00 93.31 182 PHE A N 1
ATOM 1474 C CA . PHE A 1 182 ? -9.451 -1.472 22.477 1.00 93.31 182 PHE A CA 1
ATOM 1475 C C . PHE A 1 182 ? -10.854 -2.074 22.311 1.00 93.31 182 PHE A C 1
ATOM 1477 O O . PHE A 1 182 ? -11.003 -3.208 21.835 1.00 93.31 182 PHE A O 1
ATOM 1484 N N . ASN A 1 183 ? -11.904 -1.347 22.696 1.00 94.12 183 ASN A N 1
ATOM 1485 C CA . ASN A 1 183 ? -13.288 -1.772 22.462 1.00 94.12 183 ASN A CA 1
ATOM 1486 C C . ASN A 1 183 ? -13.812 -1.253 21.119 1.00 94.12 183 ASN A C 1
ATOM 1488 O O . ASN A 1 183 ? -13.343 -0.250 20.618 1.00 94.12 183 ASN A O 1
ATOM 1492 N N . MET A 1 184 ? -14.735 -1.969 20.482 1.00 94.69 184 MET A N 1
ATOM 1493 C CA . MET A 1 184 ? -15.266 -1.552 19.186 1.00 94.69 184 MET A CA 1
ATOM 1494 C C . MET A 1 184 ? -16.775 -1.475 19.286 1.00 94.69 184 MET A C 1
ATOM 1496 O O . MET A 1 184 ? -17.405 -2.452 19.702 1.00 94.69 184 MET A O 1
ATOM 1500 N N . ASP A 1 185 ? -17.323 -0.330 18.903 1.00 95.75 185 ASP A N 1
ATOM 1501 C CA . ASP A 1 185 ? -18.757 -0.107 18.891 1.00 95.75 185 ASP A CA 1
ATOM 1502 C C . ASP A 1 185 ? -19.432 -1.005 17.835 1.00 95.75 185 ASP A C 1
ATOM 1504 O O . ASP A 1 185 ? -19.005 -1.098 16.677 1.00 95.75 185 ASP A O 1
ATOM 1508 N N . GLY A 1 186 ? -20.490 -1.714 18.241 1.00 92.56 186 GLY A N 1
ATOM 1509 C CA . GLY A 1 186 ? -21.215 -2.648 17.374 1.00 92.56 186 GLY A CA 1
ATOM 1510 C C . GLY A 1 186 ? -21.999 -1.967 16.242 1.00 92.56 186 GLY A C 1
ATOM 1511 O O . GLY A 1 186 ? -22.220 -2.575 15.189 1.00 92.56 186 GLY A O 1
ATOM 1512 N N . GLY A 1 187 ? -22.381 -0.702 16.425 1.00 94.56 187 GLY A N 1
ATOM 1513 C CA . GLY A 1 187 ? -23.080 0.136 15.453 1.00 94.56 187 GLY A CA 1
ATOM 1514 C C . GLY A 1 187 ? -22.236 0.459 14.222 1.00 94.56 187 GLY A C 1
ATOM 1515 O O . GLY A 1 187 ? -22.774 0.528 13.114 1.00 94.56 187 GLY A O 1
ATOM 1516 N N . ILE A 1 188 ? -20.907 0.526 14.366 1.00 95.88 188 ILE A N 1
ATOM 1517 C CA . ILE A 1 188 ? -19.974 0.785 13.256 1.00 95.88 188 ILE A CA 1
ATOM 1518 C C . ILE A 1 188 ? -20.154 -0.245 12.139 1.00 95.88 188 ILE A C 1
ATOM 1520 O O . ILE A 1 188 ? -20.241 0.096 10.957 1.00 95.88 188 ILE A O 1
ATOM 1524 N N . PHE A 1 189 ? -20.235 -1.531 12.486 1.00 90.62 189 PHE A N 1
ATOM 1525 C CA . PHE A 1 189 ? -20.351 -2.579 11.475 1.00 90.62 189 PHE A CA 1
ATOM 1526 C C . PHE A 1 189 ? -21.698 -2.526 10.742 1.00 90.62 189 PHE A C 1
ATOM 1528 O O . PHE A 1 189 ? -21.744 -2.746 9.528 1.00 90.62 189 PHE A O 1
ATOM 1535 N N . LEU A 1 190 ? -22.782 -2.201 11.453 1.00 91.81 190 LEU A N 1
ATOM 1536 C CA . LEU A 1 190 ? -24.114 -2.029 10.869 1.00 91.81 190 LEU A CA 1
ATOM 1537 C C . LEU A 1 190 ? -24.157 -0.829 9.915 1.00 91.81 190 LEU A C 1
ATOM 1539 O O . LEU A 1 190 ? -24.669 -0.952 8.799 1.00 91.81 190 LEU A O 1
ATOM 1543 N N . PHE A 1 191 ? -23.554 0.291 10.311 1.00 94.38 191 PHE A N 1
ATOM 1544 C CA . PHE A 1 191 ? -23.400 1.472 9.466 1.00 94.38 191 PHE A CA 1
ATOM 1545 C C . PHE A 1 191 ? -22.636 1.149 8.180 1.00 94.38 191 PHE A C 1
ATOM 1547 O O . PHE A 1 191 ? -23.147 1.370 7.083 1.00 94.38 191 PHE A O 1
ATOM 1554 N N . LEU A 1 192 ? -21.472 0.502 8.281 1.00 92.38 192 LEU A N 1
ATOM 1555 C CA . LEU A 1 192 ? -20.689 0.130 7.100 1.00 92.38 192 LEU A CA 1
ATOM 1556 C C . LEU A 1 192 ? -21.411 -0.871 6.187 1.00 92.38 192 LEU A C 1
ATOM 1558 O O . LEU A 1 192 ? -21.206 -0.857 4.973 1.00 92.38 192 LEU A O 1
ATOM 1562 N N . GLN A 1 193 ? -22.252 -1.758 6.732 1.00 88.19 193 GLN A N 1
ATOM 1563 C CA . GLN A 1 193 ? -23.103 -2.619 5.908 1.00 88.19 193 GLN A CA 1
ATOM 1564 C C . GLN A 1 193 ? -24.154 -1.821 5.134 1.00 88.19 193 GLN A C 1
ATOM 1566 O O . GLN A 1 193 ? -24.410 -2.142 3.971 1.00 88.19 193 GLN A O 1
ATOM 1571 N N . LYS A 1 194 ? -24.759 -0.806 5.760 1.00 89.81 194 LYS A N 1
ATOM 1572 C CA . LYS A 1 194 ? -25.720 0.094 5.113 1.00 89.81 194 LYS A CA 1
ATOM 1573 C C . LYS A 1 194 ? -25.044 0.892 3.999 1.00 89.81 194 LYS A C 1
ATOM 1575 O O . LYS A 1 194 ? -25.507 0.840 2.863 1.00 89.81 194 LYS A O 1
ATOM 1580 N N . GLU A 1 195 ? -23.886 1.484 4.271 1.00 88.62 195 GLU A N 1
ATOM 1581 C CA . GLU A 1 195 ? -23.101 2.219 3.271 1.00 88.62 195 GLU A CA 1
ATOM 1582 C C . GLU A 1 195 ? -22.635 1.325 2.117 1.00 88.62 195 GLU A C 1
ATOM 1584 O O . GLU A 1 195 ? -22.706 1.694 0.942 1.00 88.62 195 GLU A O 1
ATOM 1589 N N . ALA A 1 196 ? -22.244 0.082 2.406 1.00 82.94 196 ALA A N 1
ATOM 1590 C CA . ALA A 1 196 ? -21.916 -0.893 1.371 1.00 82.94 196 ALA A CA 1
ATOM 1591 C C . ALA A 1 196 ? -23.127 -1.287 0.503 1.00 82.94 196 ALA A C 1
ATOM 1593 O O . ALA A 1 196 ? -22.939 -1.646 -0.657 1.00 82.94 196 ALA A O 1
ATOM 1594 N N . LYS A 1 197 ? -24.354 -1.263 1.041 1.00 81.88 197 LYS A N 1
ATOM 1595 C CA . LYS A 1 197 ? -25.581 -1.498 0.262 1.00 81.88 197 LYS A CA 1
ATOM 1596 C C . LYS A 1 197 ? -25.932 -0.279 -0.590 1.00 81.88 197 LYS A C 1
ATOM 1598 O O . LYS A 1 197 ? -26.199 -0.455 -1.771 1.00 81.88 197 LYS A O 1
ATOM 1603 N N . ASN A 1 198 ? -25.846 0.925 -0.026 1.00 80.69 198 ASN A N 1
ATOM 1604 C CA . ASN A 1 198 ? -26.125 2.184 -0.725 1.00 80.69 198 ASN A CA 1
ATOM 1605 C C . ASN A 1 198 ? -25.135 2.444 -1.874 1.00 80.69 198 ASN A C 1
ATOM 1607 O O . ASN A 1 198 ? -25.512 2.934 -2.934 1.00 80.69 198 ASN A O 1
ATOM 1611 N N . SER A 1 199 ? -23.866 2.072 -1.687 1.00 73.94 199 SER A N 1
ATOM 1612 C CA . SER A 1 199 ? -22.803 2.250 -2.687 1.00 73.94 199 SER A CA 1
ATOM 1613 C C . SER A 1 199 ? -22.780 1.187 -3.787 1.00 73.94 199 SER A C 1
ATOM 1615 O O . SER A 1 199 ? -22.094 1.375 -4.798 1.00 73.94 199 SER A O 1
ATOM 1617 N N . ARG A 1 200 ? -23.530 0.083 -3.646 1.00 68.00 200 ARG A N 1
ATOM 1618 C CA . ARG A 1 200 ? -23.788 -0.834 -4.762 1.00 68.00 200 ARG A CA 1
ATOM 1619 C C . ARG A 1 200 ? -24.710 -0.124 -5.751 1.00 68.00 200 ARG A C 1
ATOM 1621 O O . ARG A 1 200 ? -25.907 -0.385 -5.791 1.00 68.00 200 ARG A O 1
ATOM 1628 N N . LYS A 1 201 ? -24.125 0.726 -6.603 1.00 59.78 201 LYS A N 1
ATOM 1629 C CA . LYS A 1 201 ? -24.676 0.965 -7.942 1.00 59.78 201 LYS A CA 1
ATOM 1630 C C . LYS A 1 201 ? -25.011 -0.407 -8.510 1.00 59.78 201 LYS A C 1
ATOM 1632 O O . LYS A 1 201 ? -24.172 -1.307 -8.361 1.00 59.78 201 LYS A O 1
ATOM 1637 N N . GLU A 1 202 ? -26.220 -0.565 -9.063 1.00 57.31 202 GLU A N 1
ATOM 1638 C CA . GLU A 1 202 ? -26.651 -1.776 -9.767 1.00 57.31 202 GLU A CA 1
ATOM 1639 C C . GLU A 1 202 ? -25.435 -2.352 -10.458 1.00 57.31 202 GLU A C 1
ATOM 1641 O O . GLU A 1 202 ? -24.806 -1.687 -11.286 1.00 57.31 202 GLU A O 1
ATOM 1646 N N . THR A 1 203 ? -24.983 -3.501 -9.958 1.00 53.84 203 THR A N 1
ATOM 1647 C CA . THR A 1 203 ? -23.746 -4.082 -10.442 1.00 53.84 203 THR A CA 1
ATOM 1648 C C . THR A 1 203 ? -24.048 -4.356 -11.897 1.00 53.84 203 THR A C 1
ATOM 1650 O O . THR A 1 203 ? -24.845 -5.246 -12.178 1.00 53.84 203 THR A O 1
ATOM 1653 N N . GLN A 1 204 ? -23.499 -3.547 -12.808 1.00 55.47 204 GLN A N 1
ATOM 1654 C CA . GLN A 1 204 ? -23.462 -3.896 -14.212 1.00 55.47 204 GLN A CA 1
ATOM 1655 C C . GLN A 1 204 ? -22.650 -5.176 -14.216 1.00 55.47 204 GLN A C 1
ATOM 1657 O O . GLN A 1 204 ? -21.421 -5.155 -14.155 1.00 55.47 204 GLN A O 1
ATOM 1662 N N . GLN A 1 205 ? -23.355 -6.301 -14.118 1.00 57.78 205 GLN A N 1
ATOM 1663 C CA . GLN A 1 205 ? -22.796 -7.601 -14.362 1.00 57.78 205 GLN A CA 1
ATOM 1664 C C . GLN A 1 205 ? -22.114 -7.417 -15.704 1.00 57.78 205 GLN A C 1
ATOM 1666 O O . GLN A 1 205 ? -22.780 -7.076 -16.685 1.00 57.78 205 GLN A O 1
ATOM 1671 N N . PHE A 1 206 ? -20.780 -7.497 -15.722 1.00 57.81 206 PHE A N 1
ATOM 1672 C CA . PHE A 1 206 ? -20.082 -7.470 -16.992 1.00 57.81 206 PHE A CA 1
ATOM 1673 C C . PHE A 1 206 ? -20.767 -8.549 -17.828 1.00 57.81 206 PHE A C 1
ATOM 1675 O O . PHE A 1 206 ? -20.896 -9.675 -17.324 1.00 57.81 206 PHE A O 1
ATOM 1682 N N . PRO A 1 207 ? -21.313 -8.207 -19.011 1.00 68.31 207 PRO A N 1
ATOM 1683 C CA . PRO A 1 207 ? -21.990 -9.193 -19.831 1.00 68.31 207 PRO A CA 1
ATOM 1684 C C . PRO A 1 207 ? -21.052 -10.386 -19.956 1.00 68.31 207 PRO A C 1
ATOM 1686 O O . PRO A 1 207 ? -19.837 -10.193 -20.089 1.00 68.31 207 PRO A O 1
ATOM 1689 N N . ILE A 1 208 ? -21.601 -11.597 -19.823 1.00 74.75 208 ILE A N 1
ATOM 1690 C CA . ILE A 1 208 ? -20.829 -12.837 -19.939 1.00 74.75 208 ILE A CA 1
ATOM 1691 C C . ILE A 1 208 ? -19.933 -12.678 -21.160 1.00 74.75 208 ILE A C 1
ATOM 1693 O O . ILE A 1 208 ? -20.449 -12.474 -22.258 1.00 74.75 208 ILE A O 1
ATOM 1697 N N . ILE A 1 209 ? -18.610 -12.698 -20.957 1.00 69.81 209 ILE A N 1
ATOM 1698 C CA . ILE A 1 209 ? -17.665 -12.540 -22.061 1.00 69.81 209 ILE A CA 1
ATOM 1699 C C . ILE A 1 209 ? -17.965 -13.695 -23.019 1.00 69.81 209 ILE A C 1
ATOM 1701 O O . ILE A 1 209 ? -17.759 -14.849 -22.633 1.00 69.81 209 ILE A O 1
ATOM 1705 N N . PRO A 1 210 ? -18.475 -13.431 -24.236 1.00 82.06 210 PRO A N 1
ATOM 1706 C CA . PRO A 1 210 ? -18.849 -14.501 -25.142 1.00 82.06 210 PRO A CA 1
ATOM 1707 C C . PRO A 1 210 ? -17.637 -15.387 -25.413 1.00 82.06 210 PRO A C 1
ATOM 1709 O O . PRO A 1 210 ? -16.526 -14.878 -25.594 1.00 82.06 210 PRO A O 1
ATOM 1712 N N . SER A 1 211 ? -17.842 -16.700 -25.507 1.00 82.81 211 SER A N 1
ATOM 1713 C CA . SER A 1 211 ? -16.760 -17.674 -25.709 1.00 82.81 211 SER A CA 1
ATOM 1714 C C . SER A 1 211 ? -15.872 -17.330 -26.910 1.00 82.81 211 SER A C 1
ATOM 1716 O O . SER A 1 211 ? -14.670 -17.566 -26.879 1.00 82.81 211 SER A O 1
ATOM 1718 N N . ARG A 1 212 ? -16.432 -16.679 -27.940 1.00 82.62 212 ARG A N 1
ATOM 1719 C CA . ARG A 1 212 ? -15.685 -16.171 -29.100 1.00 82.62 212 ARG A CA 1
ATOM 1720 C C . ARG A 1 212 ? -14.637 -15.112 -28.734 1.00 82.62 212 ARG A C 1
ATOM 1722 O O . ARG A 1 212 ? -13.552 -15.125 -29.304 1.00 82.62 212 ARG A O 1
ATOM 1729 N N . ILE A 1 213 ? -14.937 -14.205 -27.802 1.00 81.38 213 ILE A N 1
ATOM 1730 C CA . ILE A 1 213 ? -13.982 -13.183 -27.340 1.00 81.38 213 ILE A CA 1
ATOM 1731 C C . ILE A 1 213 ? -12.871 -13.841 -26.515 1.00 81.38 213 ILE A C 1
ATOM 1733 O O . ILE A 1 213 ? -11.703 -13.493 -26.679 1.00 81.38 213 ILE A O 1
ATOM 1737 N N . LEU A 1 214 ? -13.212 -14.829 -25.679 1.00 83.50 214 LEU A N 1
ATOM 1738 C CA . LEU A 1 214 ? -12.219 -15.615 -24.938 1.00 83.50 214 LEU A CA 1
ATOM 1739 C C . LEU A 1 214 ? -11.303 -16.403 -25.881 1.00 83.50 214 LEU A C 1
ATOM 1741 O O . LEU A 1 214 ? -10.087 -16.348 -25.725 1.00 83.50 214 LEU A O 1
ATOM 1745 N N . LEU A 1 215 ? -11.865 -17.064 -26.896 1.00 86.56 215 LEU A N 1
ATOM 1746 C CA . LEU A 1 215 ? -11.101 -17.784 -27.914 1.00 86.56 215 LEU A CA 1
ATOM 1747 C C . LEU A 1 215 ? -10.184 -16.841 -28.703 1.00 86.56 215 LEU A C 1
ATOM 1749 O O . LEU A 1 215 ? -9.016 -17.148 -28.921 1.00 86.56 215 LEU A O 1
ATOM 1753 N N . PHE A 1 216 ? -10.678 -15.655 -29.070 1.00 86.75 216 PHE A N 1
ATOM 1754 C CA . PHE A 1 216 ? -9.856 -14.628 -29.707 1.00 86.75 216 PHE A CA 1
ATOM 1755 C C . PHE A 1 216 ? -8.681 -14.206 -28.814 1.00 86.75 216 PHE A C 1
ATOM 1757 O O . PHE A 1 216 ? -7.552 -14.112 -29.289 1.00 86.75 216 PHE A O 1
ATOM 1764 N N . LYS A 1 217 ? -8.917 -13.999 -27.510 1.00 83.69 217 LYS A N 1
ATOM 1765 C CA . LYS A 1 217 ? -7.852 -13.682 -26.547 1.00 83.69 217 LYS A CA 1
ATOM 1766 C C . LYS A 1 217 ? -6.855 -14.823 -26.389 1.00 83.69 217 LYS A C 1
ATOM 1768 O O . LYS A 1 217 ? -5.657 -14.566 -26.350 1.00 83.69 217 LYS A O 1
ATOM 1773 N N . TYR A 1 218 ? -7.330 -16.062 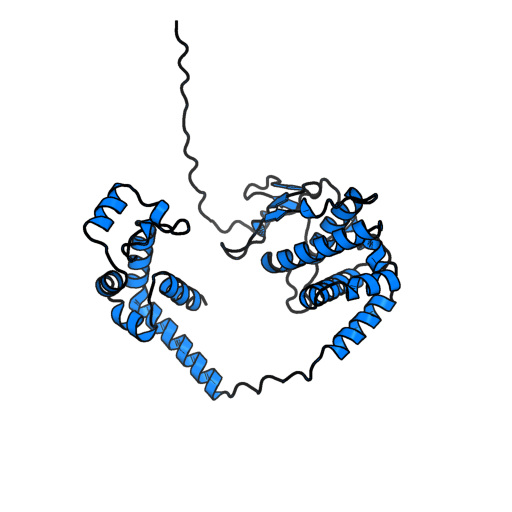-26.354 1.00 87.94 218 TYR A N 1
ATOM 1774 C CA . TYR A 1 218 ? -6.480 -17.245 -26.310 1.00 87.94 218 TYR A CA 1
ATOM 1775 C C . TYR A 1 218 ? -5.558 -17.325 -27.533 1.00 87.94 218 TYR A C 1
ATOM 1777 O O . TYR A 1 218 ? -4.343 -17.420 -27.375 1.00 87.94 218 TYR A O 1
ATOM 1785 N N . HIS A 1 219 ? -6.104 -17.184 -28.744 1.00 89.25 219 HIS A N 1
ATOM 1786 C CA . HIS A 1 219 ? -5.302 -17.147 -29.969 1.00 89.25 219 HIS A CA 1
ATOM 1787 C C . HIS A 1 219 ? -4.342 -15.961 -30.004 1.00 89.25 219 HIS A C 1
ATOM 1789 O O . HIS A 1 219 ? -3.205 -16.103 -30.449 1.00 89.25 219 HIS A O 1
ATOM 1795 N N . GLN A 1 220 ? -4.773 -14.803 -29.497 1.00 86.25 220 GLN A N 1
ATOM 1796 C CA . GLN A 1 220 ? -3.903 -13.650 -29.335 1.00 86.25 220 GLN A CA 1
ATOM 1797 C C . GLN A 1 220 ? -2.703 -14.027 -28.450 1.00 86.25 220 GLN A C 1
ATOM 1799 O O . GLN A 1 220 ? -1.573 -13.896 -28.907 1.00 86.25 220 GLN A O 1
ATOM 1804 N N . TYR A 1 221 ? -2.917 -14.573 -27.246 1.00 87.00 221 TYR A N 1
ATOM 1805 C CA . TYR A 1 221 ? -1.832 -14.996 -26.348 1.00 87.00 221 TYR A CA 1
ATOM 1806 C C . TYR A 1 221 ? -0.923 -16.068 -26.951 1.00 87.00 221 TYR A C 1
ATOM 1808 O O . TYR A 1 221 ? 0.295 -15.960 -26.834 1.00 87.00 221 TYR A O 1
ATOM 1816 N N . GLN A 1 222 ? -1.485 -17.061 -27.642 1.00 90.12 222 GLN A N 1
ATOM 1817 C CA . GLN A 1 222 ? -0.686 -18.055 -28.360 1.00 90.12 222 GLN A CA 1
ATOM 1818 C C . GLN A 1 222 ? 0.198 -17.406 -29.428 1.00 90.12 222 GLN A C 1
ATOM 1820 O O . GLN A 1 222 ? 1.371 -17.754 -29.542 1.00 90.12 222 GLN A O 1
ATOM 1825 N N . SER A 1 223 ? -0.332 -16.432 -30.174 1.00 91.50 223 SER A N 1
ATOM 1826 C CA . SER A 1 223 ? 0.461 -15.694 -31.155 1.00 91.50 223 SER A CA 1
ATOM 1827 C C . SER A 1 223 ? 1.574 -14.879 -30.497 1.00 91.50 223 SER A C 1
ATOM 1829 O O . SER A 1 223 ? 2.677 -14.873 -31.034 1.00 91.50 223 SER A O 1
ATOM 1831 N N . TYR A 1 224 ? 1.320 -14.231 -29.353 1.00 89.25 224 TYR A N 1
ATOM 1832 C CA . TYR A 1 224 ? 2.361 -13.527 -28.590 1.00 89.25 224 TYR A CA 1
ATOM 1833 C C . TYR A 1 224 ? 3.480 -14.483 -28.167 1.00 89.25 224 TYR A C 1
ATOM 1835 O O . TYR A 1 224 ? 4.657 -14.171 -28.338 1.00 89.25 224 TYR A O 1
ATOM 1843 N N . LEU A 1 225 ? 3.113 -15.652 -27.635 1.00 90.56 225 LEU A N 1
ATOM 1844 C CA . LEU A 1 225 ? 4.073 -16.642 -27.161 1.00 90.56 225 LEU A CA 1
ATOM 1845 C C . LEU A 1 225 ? 4.904 -17.218 -28.311 1.00 90.56 225 LEU A C 1
ATOM 1847 O O . LEU A 1 225 ? 6.123 -17.302 -28.200 1.00 90.56 225 LEU A O 1
ATOM 1851 N N . SER A 1 226 ? 4.262 -17.567 -29.428 1.00 92.88 226 SER A N 1
ATOM 1852 C CA . SER A 1 226 ? 4.959 -18.065 -30.616 1.00 92.88 226 SER A CA 1
ATOM 1853 C C . SER A 1 226 ? 5.923 -17.022 -31.181 1.00 92.88 226 SER A C 1
ATOM 1855 O O . SER A 1 226 ? 7.071 -17.350 -31.465 1.00 92.88 226 SER A O 1
ATOM 1857 N N . ASP A 1 227 ? 5.496 -15.762 -31.277 1.00 93.75 227 ASP A N 1
ATOM 1858 C CA . ASP A 1 227 ? 6.354 -14.671 -31.737 1.00 93.75 227 ASP A CA 1
ATOM 1859 C C . ASP A 1 227 ? 7.568 -14.471 -30.826 1.00 93.75 227 ASP A C 1
ATOM 1861 O O . ASP A 1 227 ? 8.674 -14.271 -31.328 1.00 93.75 227 ASP A O 1
ATOM 1865 N N . PHE A 1 228 ? 7.367 -14.533 -29.503 1.00 92.88 228 PHE A N 1
ATOM 1866 C CA . PHE A 1 228 ? 8.454 -14.450 -28.534 1.00 92.88 228 PHE A CA 1
ATOM 1867 C C . PHE A 1 228 ? 9.435 -15.607 -28.718 1.00 92.88 228 PHE A C 1
ATOM 1869 O O . PHE A 1 228 ? 10.619 -15.352 -28.893 1.00 92.88 228 PHE A O 1
ATOM 1876 N N . LEU A 1 229 ? 8.958 -16.856 -28.746 1.00 92.81 229 LEU A N 1
ATOM 1877 C CA . LEU A 1 229 ? 9.816 -18.035 -28.908 1.00 92.81 229 LEU A CA 1
ATOM 1878 C C . LEU A 1 229 ? 10.633 -17.978 -30.206 1.00 92.81 229 LEU A C 1
ATOM 1880 O O . LEU A 1 229 ? 11.829 -18.258 -30.184 1.00 92.81 229 LEU A O 1
ATOM 1884 N N . ASN A 1 230 ? 10.023 -17.532 -31.305 1.00 95.00 230 ASN A N 1
ATOM 1885 C CA . ASN A 1 230 ? 10.682 -17.436 -32.609 1.00 95.00 230 ASN A CA 1
ATOM 1886 C C . ASN A 1 230 ? 11.755 -16.336 -32.689 1.00 95.00 230 ASN A C 1
ATOM 1888 O O . ASN A 1 230 ? 12.607 -16.395 -33.568 1.00 95.00 230 ASN A O 1
ATOM 1892 N N . HIS A 1 231 ? 11.726 -15.334 -31.803 1.00 94.62 231 HIS A N 1
ATOM 1893 C CA . HIS A 1 231 ? 12.634 -14.178 -31.861 1.00 94.62 231 HIS A CA 1
ATOM 1894 C C . HIS A 1 231 ? 13.361 -13.905 -30.536 1.00 94.62 231 HIS A C 1
ATOM 1896 O O . HIS A 1 231 ? 13.947 -12.835 -30.356 1.00 94.62 231 HIS A O 1
ATOM 1902 N N . HIS A 1 232 ? 13.311 -14.839 -29.584 1.00 93.31 232 HIS A N 1
ATOM 1903 C CA . HIS A 1 232 ? 13.793 -14.620 -28.220 1.00 93.31 232 HIS A CA 1
ATOM 1904 C C . HIS A 1 232 ? 15.286 -14.256 -28.173 1.00 93.31 232 HIS A C 1
ATOM 1906 O O . HIS A 1 232 ? 15.682 -13.428 -27.353 1.00 93.31 232 HIS A O 1
ATOM 1912 N N . GLU A 1 233 ? 16.103 -14.814 -29.070 1.00 94.69 233 GLU A N 1
ATOM 1913 C CA . GLU A 1 233 ? 17.538 -14.524 -29.162 1.00 94.69 233 GLU A CA 1
ATOM 1914 C C . GLU A 1 233 ? 17.797 -13.056 -29.522 1.00 94.69 233 GLU A C 1
ATOM 1916 O O . GLU A 1 233 ? 18.494 -12.358 -28.787 1.00 94.69 233 GLU A O 1
ATOM 1921 N N . GLY A 1 234 ? 17.158 -12.546 -30.582 1.00 94.62 234 GLY A N 1
ATOM 1922 C CA . GLY A 1 234 ? 17.284 -11.142 -30.989 1.00 94.62 234 GLY A CA 1
ATOM 1923 C C . GLY A 1 234 ? 16.727 -10.172 -29.943 1.00 94.62 234 GLY A C 1
ATOM 1924 O O . GLY A 1 234 ? 17.298 -9.111 -29.697 1.00 94.62 234 GLY A O 1
ATOM 1925 N N . ILE A 1 235 ? 15.642 -10.552 -29.258 1.00 93.56 235 ILE A N 1
ATOM 1926 C CA . ILE A 1 235 ? 15.107 -9.787 -28.121 1.00 93.56 235 ILE A CA 1
ATOM 1927 C C . ILE A 1 235 ? 16.135 -9.723 -26.985 1.00 93.56 235 ILE A C 1
ATOM 1929 O O . ILE A 1 235 ? 16.336 -8.661 -26.391 1.00 93.56 235 ILE A O 1
ATOM 1933 N N . THR A 1 236 ? 16.787 -10.845 -26.687 1.00 93.62 236 THR A N 1
ATOM 1934 C CA . THR A 1 236 ? 17.770 -10.957 -25.606 1.00 93.62 236 THR A CA 1
ATOM 1935 C C . THR A 1 236 ? 19.024 -10.148 -25.917 1.00 93.62 236 THR A C 1
ATOM 1937 O O . THR A 1 236 ? 19.433 -9.353 -25.071 1.00 93.62 236 THR A O 1
ATOM 1940 N N . ASP A 1 237 ? 19.589 -10.265 -27.125 1.00 95.56 237 ASP A N 1
ATOM 1941 C CA . ASP A 1 237 ? 20.777 -9.493 -27.524 1.00 95.56 237 ASP A CA 1
ATOM 1942 C C . ASP A 1 237 ? 20.483 -7.983 -27.526 1.00 95.56 237 ASP A C 1
ATOM 1944 O O . ASP A 1 237 ? 21.250 -7.191 -26.973 1.00 95.56 237 ASP A O 1
ATOM 1948 N N . LEU A 1 238 ? 19.319 -7.556 -28.037 1.00 94.44 238 LEU A N 1
ATOM 1949 C CA . LEU A 1 238 ? 18.933 -6.143 -28.006 1.00 94.44 238 LEU A CA 1
ATOM 1950 C C . LEU A 1 238 ? 18.857 -5.601 -26.570 1.00 94.44 238 LEU A C 1
ATOM 1952 O O . LEU A 1 238 ? 19.364 -4.510 -26.287 1.00 94.44 238 LEU A O 1
ATOM 1956 N N . LEU A 1 239 ? 18.216 -6.343 -25.660 1.00 92.25 239 LEU A N 1
ATOM 1957 C CA . LEU A 1 239 ? 18.094 -5.949 -24.255 1.00 92.25 239 LEU A CA 1
ATOM 1958 C C . LEU A 1 239 ? 19.449 -5.949 -23.543 1.00 92.25 239 LEU A C 1
ATOM 1960 O O . LEU A 1 239 ? 19.696 -5.049 -22.738 1.00 92.25 239 LEU A O 1
ATOM 1964 N N . HIS A 1 240 ? 20.326 -6.903 -23.863 1.00 93.06 240 HIS A N 1
ATOM 1965 C CA . HIS A 1 240 ? 21.683 -6.964 -23.331 1.00 93.06 240 HIS A CA 1
ATOM 1966 C C . HIS A 1 240 ? 22.487 -5.724 -23.736 1.00 93.06 240 HIS A C 1
ATOM 1968 O O . HIS A 1 240 ? 22.950 -4.981 -22.869 1.00 93.06 240 HIS A O 1
ATOM 1974 N N . ARG A 1 241 ? 22.534 -5.400 -25.036 1.00 92.19 241 ARG A N 1
ATOM 1975 C CA . ARG A 1 241 ? 23.227 -4.201 -25.543 1.00 92.19 241 ARG A CA 1
ATOM 1976 C C . ARG A 1 241 ? 22.656 -2.901 -24.979 1.00 92.19 241 ARG A C 1
ATOM 1978 O O . ARG A 1 241 ? 23.402 -1.969 -24.679 1.00 92.19 241 ARG A O 1
ATOM 1985 N N . ALA A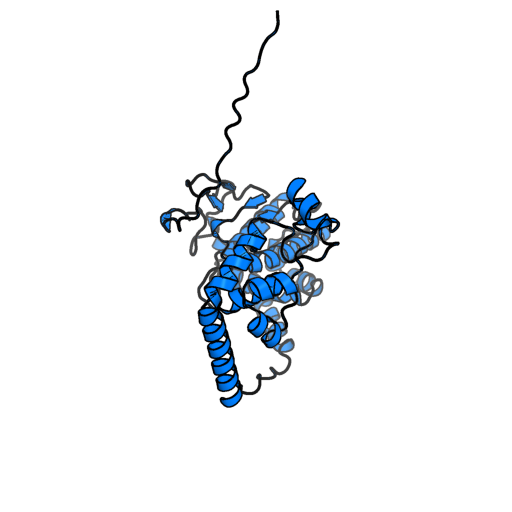 1 242 ? 21.336 -2.829 -24.798 1.00 89.69 242 ALA A N 1
ATOM 1986 C CA . ALA A 1 242 ? 20.683 -1.692 -24.147 1.00 89.69 242 ALA A CA 1
ATOM 1987 C C . ALA A 1 242 ? 20.983 -1.604 -22.635 1.00 89.69 242 ALA A C 1
ATOM 1989 O O . ALA A 1 242 ? 20.861 -0.528 -22.041 1.00 89.69 242 ALA A O 1
ATOM 1990 N N . GLY A 1 243 ? 21.346 -2.723 -22.003 1.00 88.06 243 GLY A N 1
ATOM 1991 C CA . GLY A 1 243 ? 21.833 -2.786 -20.628 1.00 88.06 243 GLY A CA 1
ATOM 1992 C C . GLY A 1 243 ? 23.279 -2.308 -20.490 1.00 88.06 243 GLY A C 1
ATOM 1993 O O . GLY A 1 243 ? 23.574 -1.555 -19.563 1.00 88.06 243 GLY A O 1
ATOM 1994 N N . GLU A 1 244 ? 24.151 -2.693 -21.425 1.00 90.25 244 GLU A N 1
ATOM 1995 C CA . GLU A 1 244 ? 25.573 -2.313 -21.454 1.00 90.25 244 GLU A CA 1
ATOM 1996 C C . GLU A 1 244 ? 25.795 -0.845 -21.839 1.00 90.25 244 GLU A C 1
ATOM 1998 O O . GLU A 1 244 ? 26.677 -0.170 -21.299 1.00 90.25 244 GLU A O 1
ATOM 2003 N N . ASN A 1 245 ? 24.988 -0.329 -22.770 1.00 89.81 245 ASN A N 1
ATOM 2004 C CA . ASN A 1 245 ? 25.064 1.050 -23.228 1.00 89.81 245 ASN A CA 1
ATOM 2005 C C . ASN A 1 245 ? 23.729 1.784 -23.001 1.00 89.81 245 ASN A C 1
ATOM 2007 O O . ASN A 1 245 ? 22.777 1.590 -23.764 1.00 89.81 245 ASN A O 1
ATOM 2011 N N . PRO A 1 246 ? 23.664 2.714 -22.027 1.00 88.00 246 PRO A N 1
ATOM 2012 C CA . PRO A 1 246 ? 22.447 3.468 -21.721 1.00 88.00 246 PRO A CA 1
ATOM 2013 C C . PRO A 1 246 ? 21.889 4.329 -22.871 1.00 88.00 246 PRO A C 1
ATOM 2015 O O . PRO A 1 246 ? 20.738 4.775 -22.790 1.00 88.00 246 PRO A O 1
ATOM 2018 N N . LEU A 1 247 ? 22.690 4.594 -23.911 1.00 89.50 247 LEU A N 1
ATOM 2019 C CA . LEU A 1 247 ? 22.321 5.391 -25.087 1.00 89.50 247 LEU A CA 1
ATOM 2020 C C . LEU A 1 247 ? 21.951 4.541 -26.313 1.00 89.50 247 LEU A C 1
ATOM 2022 O O . LEU A 1 247 ? 21.446 5.086 -27.292 1.00 89.50 247 LEU A O 1
ATOM 2026 N N . TYR A 1 248 ? 22.145 3.222 -26.268 1.00 91.31 248 TYR A N 1
ATOM 2027 C CA . TYR A 1 248 ? 21.826 2.342 -27.391 1.00 91.31 248 TYR A CA 1
ATOM 2028 C C . TYR A 1 248 ? 20.315 2.279 -27.660 1.00 91.31 248 TYR A C 1
ATOM 2030 O O . TYR A 1 248 ? 19.508 2.174 -26.730 1.00 91.31 248 TYR A O 1
ATOM 2038 N N . ALA A 1 249 ? 19.931 2.335 -28.942 1.00 89.88 249 ALA A N 1
ATOM 2039 C CA . ALA A 1 249 ? 18.538 2.332 -29.392 1.00 89.88 249 ALA A CA 1
ATOM 2040 C C . ALA A 1 249 ? 17.708 3.496 -28.800 1.00 89.88 249 ALA A C 1
ATOM 2042 O O . ALA A 1 249 ? 16.519 3.345 -28.489 1.00 89.88 249 ALA A O 1
ATOM 2043 N N . LYS A 1 250 ? 18.338 4.664 -28.603 1.00 85.75 250 LYS A N 1
ATOM 2044 C CA . LYS A 1 250 ? 17.716 5.889 -28.069 1.00 85.75 250 LYS A CA 1
ATOM 2045 C C . LYS A 1 250 ? 17.770 7.033 -29.074 1.00 85.75 250 LYS A C 1
ATOM 2047 O O . LYS A 1 250 ? 18.577 7.044 -29.996 1.00 85.75 250 LYS A O 1
ATOM 2052 N N . SER A 1 251 ? 16.904 8.024 -28.870 1.00 82.19 251 SER A N 1
ATOM 2053 C CA . SER A 1 251 ? 16.932 9.247 -29.667 1.00 82.19 251 SER A CA 1
ATOM 2054 C C . SER A 1 251 ? 18.211 10.062 -29.402 1.00 82.19 251 SER A C 1
ATOM 2056 O O . SER A 1 251 ? 18.784 9.976 -28.307 1.00 82.19 251 SER A O 1
ATOM 2058 N N . PRO A 1 252 ? 18.644 10.904 -30.359 1.00 78.31 252 PRO A N 1
ATOM 2059 C CA . PRO A 1 252 ? 19.851 11.721 -30.213 1.00 78.31 252 PRO A CA 1
ATOM 2060 C C . PRO A 1 252 ? 19.834 12.586 -28.946 1.00 78.31 252 PRO A C 1
ATOM 2062 O O . PRO A 1 252 ? 20.832 12.664 -28.236 1.00 78.31 252 PRO A O 1
ATOM 2065 N N . ASN A 1 253 ? 18.668 13.127 -28.581 1.00 75.19 253 ASN A N 1
ATOM 2066 C CA . ASN A 1 253 ? 18.504 14.061 -27.460 1.00 75.19 253 ASN A CA 1
ATOM 2067 C C . ASN A 1 253 ? 18.368 13.387 -26.083 1.00 75.19 253 ASN A C 1
ATOM 2069 O O . ASN A 1 253 ? 18.255 14.070 -25.067 1.00 75.19 253 ASN A O 1
ATOM 2073 N N . ASN A 1 254 ? 18.385 12.053 -26.009 1.00 72.44 254 ASN A N 1
ATOM 2074 C CA . ASN A 1 254 ? 18.078 11.337 -24.768 1.00 72.44 254 ASN A CA 1
ATOM 2075 C C . ASN A 1 254 ? 19.153 11.491 -23.668 1.00 72.44 254 ASN A C 1
ATOM 2077 O O . ASN A 1 254 ? 18.897 11.186 -22.504 1.00 72.44 254 ASN A O 1
ATOM 2081 N N . HIS A 1 255 ? 20.342 11.993 -24.016 1.00 65.94 255 HIS A N 1
ATOM 2082 C CA . HIS A 1 255 ? 21.417 12.294 -23.068 1.00 65.94 255 HIS A CA 1
ATOM 2083 C C . HIS A 1 255 ? 21.176 13.571 -22.243 1.00 65.94 255 HIS A C 1
ATOM 2085 O O . HIS A 1 255 ? 21.817 13.752 -21.213 1.00 65.94 255 HIS A O 1
ATOM 2091 N N . HIS A 1 256 ? 20.232 14.427 -22.651 1.00 66.81 256 HIS A N 1
ATOM 2092 C CA . HIS A 1 256 ? 19.852 15.639 -21.914 1.00 66.81 256 HIS A CA 1
ATOM 2093 C C . HIS A 1 256 ? 18.695 15.424 -20.928 1.00 66.81 256 HIS A C 1
ATOM 2095 O O . HIS A 1 256 ? 18.358 16.331 -20.172 1.00 66.81 256 HIS A O 1
ATOM 2101 N N . SER A 1 257 ? 18.065 14.243 -20.922 1.00 71.19 257 SER A N 1
ATOM 2102 C CA . SER A 1 257 ? 16.935 13.975 -20.031 1.00 71.19 257 SER A CA 1
ATOM 2103 C C . SER A 1 257 ? 17.416 13.771 -18.585 1.00 71.19 257 SER A C 1
ATOM 2105 O O . SER A 1 257 ? 18.130 12.796 -18.328 1.00 71.19 257 SER A O 1
ATOM 2107 N N . PRO A 1 258 ? 16.992 14.605 -17.612 1.00 60.62 258 PRO A N 1
ATOM 2108 C CA . PRO A 1 258 ? 17.424 14.483 -16.211 1.00 60.62 258 PRO A CA 1
ATOM 2109 C C . PRO A 1 258 ? 16.978 13.157 -15.561 1.00 60.62 258 PRO A C 1
ATOM 2111 O O . PRO A 1 258 ? 17.633 12.620 -14.657 1.00 60.62 258 PRO A O 1
ATOM 2114 N N . ASN A 1 259 ? 15.892 12.582 -16.084 1.00 65.31 259 ASN A N 1
ATOM 2115 C CA . ASN A 1 259 ? 15.308 11.320 -15.633 1.00 65.31 259 ASN A CA 1
ATOM 2116 C C . ASN A 1 259 ? 15.709 10.125 -16.518 1.00 65.31 259 ASN A C 1
ATOM 2118 O O . ASN A 1 259 ? 15.312 8.993 -16.246 1.00 65.31 259 ASN A O 1
ATOM 2122 N N . GLY A 1 260 ? 16.490 10.350 -17.578 1.00 69.31 260 GLY A N 1
ATOM 2123 C CA . GLY A 1 260 ? 16.935 9.304 -18.493 1.00 69.31 260 GLY A CA 1
ATOM 2124 C C . GLY A 1 260 ? 18.124 8.509 -17.951 1.00 69.31 260 GLY A C 1
ATOM 2125 O O . GLY A 1 260 ? 18.941 9.016 -17.183 1.00 69.31 260 GLY A O 1
ATOM 2126 N N . ARG A 1 261 ? 18.281 7.257 -18.408 1.00 72.62 261 ARG A N 1
ATOM 2127 C CA . ARG A 1 261 ? 19.488 6.458 -18.112 1.00 72.62 261 ARG A CA 1
ATOM 2128 C C . ARG A 1 261 ? 20.748 7.000 -18.805 1.00 72.62 261 ARG A C 1
ATOM 2130 O O . ARG A 1 261 ? 21.843 6.608 -18.428 1.00 72.62 261 ARG A O 1
ATOM 2137 N N . GLY A 1 262 ? 20.606 7.930 -19.756 1.00 74.25 262 GLY A N 1
ATOM 2138 C CA . GLY A 1 262 ? 21.723 8.550 -20.475 1.00 74.25 262 GLY A CA 1
ATOM 2139 C C . GLY A 1 262 ? 22.745 9.246 -19.570 1.00 74.25 262 GLY A C 1
ATOM 2140 O O . GLY A 1 262 ? 23.917 9.286 -19.917 1.00 74.25 262 GLY A O 1
ATOM 2141 N N . LYS A 1 263 ? 22.344 9.696 -18.372 1.00 77.62 263 LYS A N 1
ATOM 2142 C CA . LYS A 1 263 ? 23.264 10.258 -17.365 1.00 77.62 263 LYS A CA 1
ATOM 2143 C C . LYS A 1 263 ? 24.278 9.258 -16.801 1.00 77.62 263 LYS A C 1
ATOM 2145 O O . LYS A 1 263 ? 25.265 9.669 -16.207 1.00 77.62 263 LYS A O 1
ATOM 2150 N N . PHE A 1 264 ? 24.020 7.960 -16.959 1.00 82.62 264 PHE A N 1
ATOM 2151 C CA . PHE A 1 264 ? 24.924 6.888 -16.542 1.00 82.62 264 PHE A CA 1
ATOM 2152 C C . PHE A 1 264 ? 25.854 6.429 -17.673 1.00 82.62 264 PHE A C 1
ATOM 2154 O O . PHE A 1 264 ? 26.628 5.498 -17.474 1.00 82.62 264 PHE A O 1
ATOM 2161 N N . ALA A 1 265 ? 25.765 7.035 -18.862 1.00 85.25 265 ALA A N 1
ATOM 2162 C CA . ALA A 1 265 ? 26.655 6.709 -19.968 1.00 85.25 265 ALA A CA 1
ATOM 2163 C C . ALA A 1 265 ? 28.067 7.249 -19.706 1.00 85.25 265 ALA A C 1
ATOM 2165 O O . ALA A 1 265 ? 28.241 8.348 -19.176 1.00 85.25 265 ALA A O 1
ATOM 2166 N N . THR A 1 266 ? 29.085 6.494 -20.112 1.00 88.50 266 THR A N 1
ATOM 2167 C CA . THR A 1 266 ? 30.477 6.951 -20.033 1.00 88.50 266 THR A CA 1
ATOM 2168 C C . THR A 1 266 ? 30.755 8.051 -21.063 1.00 88.50 266 THR A C 1
ATOM 2170 O O . THR A 1 266 ? 30.053 8.178 -22.068 1.00 88.50 266 THR A O 1
ATOM 2173 N N . ALA A 1 267 ? 31.818 8.837 -20.860 1.00 87.44 267 ALA A N 1
ATOM 2174 C CA . ALA A 1 267 ? 32.219 9.876 -21.815 1.00 87.44 267 ALA A CA 1
ATOM 2175 C C . ALA A 1 267 ? 32.491 9.309 -23.224 1.00 87.44 267 ALA A C 1
ATOM 2177 O O . ALA A 1 267 ? 32.123 9.930 -24.222 1.00 87.44 267 ALA A O 1
ATOM 2178 N N . ALA A 1 268 ? 33.062 8.101 -23.303 1.00 88.44 268 ALA A N 1
ATOM 2179 C CA . ALA A 1 268 ? 33.292 7.393 -24.560 1.00 88.44 268 ALA A CA 1
ATOM 2180 C C . ALA A 1 268 ? 31.976 6.987 -25.244 1.00 88.44 268 ALA A C 1
ATOM 2182 O O . ALA A 1 268 ? 31.801 7.241 -26.434 1.00 88.44 268 ALA A O 1
ATOM 2183 N N . GLN A 1 269 ? 31.017 6.432 -24.491 1.00 88.44 269 GLN A N 1
ATOM 2184 C CA . GLN A 1 269 ? 29.688 6.087 -25.012 1.00 88.44 269 GLN A CA 1
ATOM 2185 C C . GLN A 1 269 ? 28.933 7.327 -25.504 1.00 88.44 269 GLN A C 1
ATOM 2187 O O . GLN A 1 269 ? 28.294 7.287 -26.553 1.00 88.44 269 GLN A O 1
ATOM 2192 N N . LEU A 1 270 ? 29.034 8.444 -24.778 1.00 86.88 270 LEU A N 1
ATOM 2193 C CA . LEU A 1 270 ? 28.416 9.708 -25.167 1.00 86.88 270 LEU A CA 1
ATOM 2194 C C . LEU A 1 270 ? 29.054 10.293 -26.434 1.00 86.88 270 LEU A C 1
ATOM 2196 O O . LEU A 1 270 ? 28.337 10.776 -27.307 1.00 86.88 270 LEU A O 1
ATOM 2200 N N . SER A 1 271 ? 30.383 10.246 -26.543 1.00 86.19 271 SER A N 1
ATOM 2201 C CA . SER A 1 271 ? 31.110 10.688 -27.737 1.00 86.19 271 SER A CA 1
ATOM 2202 C C . SER A 1 271 ? 30.734 9.846 -28.961 1.00 86.19 271 SER A C 1
ATOM 2204 O O . SER A 1 271 ? 30.369 10.411 -29.991 1.00 86.19 271 SER A O 1
ATOM 2206 N N . ALA A 1 272 ? 30.707 8.517 -28.819 1.00 87.06 272 ALA A N 1
ATOM 2207 C CA . ALA A 1 272 ? 30.286 7.601 -29.876 1.00 87.06 272 ALA A CA 1
ATOM 2208 C C . ALA A 1 272 ? 28.830 7.845 -30.307 1.00 87.06 272 ALA A C 1
ATOM 2210 O O . ALA A 1 272 ? 28.550 7.943 -31.498 1.00 87.06 272 ALA A O 1
ATOM 2211 N N . HIS A 1 273 ? 27.912 8.030 -29.350 1.00 87.06 273 HIS A N 1
ATOM 2212 C CA . HIS A 1 273 ? 26.502 8.321 -29.636 1.00 87.06 273 HIS A CA 1
ATOM 2213 C C . HIS A 1 273 ? 26.302 9.659 -30.354 1.00 87.06 273 HIS A C 1
ATOM 2215 O O . HIS A 1 273 ? 25.436 9.771 -31.216 1.00 87.06 273 HIS A O 1
ATOM 2221 N N . LYS A 1 274 ? 27.096 10.683 -30.020 1.00 85.81 274 LYS A N 1
ATOM 2222 C CA . LYS A 1 274 ? 27.056 11.979 -30.715 1.00 85.81 274 LYS A CA 1
ATOM 2223 C C . LYS A 1 274 ? 27.591 11.888 -32.142 1.00 85.81 274 LYS A C 1
ATOM 2225 O O . LYS A 1 274 ? 27.079 12.584 -33.011 1.00 85.81 274 LYS A O 1
ATOM 2230 N N . ALA A 1 275 ? 28.605 11.056 -32.371 1.00 88.12 275 ALA A N 1
ATOM 2231 C CA . ALA A 1 275 ? 29.189 10.856 -33.693 1.00 88.12 275 ALA A CA 1
ATOM 2232 C C . ALA A 1 275 ? 28.286 10.011 -34.608 1.00 88.12 275 ALA A C 1
ATOM 2234 O O . ALA A 1 275 ? 28.133 10.330 -35.784 1.00 88.12 275 ALA A O 1
ATOM 2235 N N . SER A 1 276 ? 27.679 8.946 -34.077 1.00 87.50 276 SER A N 1
ATOM 2236 C CA . SER A 1 276 ? 26.788 8.054 -34.823 1.00 87.50 276 SER A CA 1
ATOM 2237 C C . SER A 1 276 ? 25.739 7.438 -33.883 1.00 87.50 276 SER A C 1
ATOM 2239 O O . SER A 1 276 ? 25.997 6.416 -33.239 1.00 87.50 276 SER A O 1
ATOM 2241 N N . PRO A 1 277 ? 24.560 8.070 -33.732 1.00 88.12 277 PRO A N 1
ATOM 2242 C CA . PRO A 1 277 ? 23.531 7.563 -32.837 1.00 88.12 277 PRO A CA 1
ATOM 2243 C C . PRO A 1 277 ? 22.880 6.314 -33.432 1.00 88.12 277 PRO A C 1
ATOM 2245 O O . PRO A 1 277 ? 22.322 6.359 -34.526 1.00 88.12 277 PRO A O 1
ATOM 2248 N N . VAL A 1 278 ? 22.880 5.210 -32.682 1.00 91.12 278 VAL A N 1
ATOM 2249 C CA . VAL A 1 278 ? 22.094 4.025 -33.053 1.00 91.12 278 VAL A CA 1
ATOM 2250 C C . VAL A 1 278 ? 20.654 4.239 -32.606 1.00 91.12 278 VAL A C 1
ATOM 2252 O O . VAL A 1 278 ? 20.339 4.153 -31.412 1.00 91.12 278 VAL A O 1
ATOM 2255 N N . LEU A 1 279 ? 19.772 4.523 -33.564 1.00 90.94 279 LEU A N 1
ATOM 2256 C CA . LEU A 1 279 ? 18.361 4.754 -33.285 1.00 90.94 279 LEU A CA 1
ATOM 2257 C C . LEU A 1 279 ? 17.628 3.437 -33.031 1.00 90.94 279 LEU A C 1
ATOM 2259 O O . LEU A 1 279 ? 18.082 2.349 -33.385 1.00 90.94 279 LEU A O 1
ATOM 2263 N N . PHE A 1 280 ? 16.451 3.538 -32.411 1.00 91.50 280 PHE A N 1
ATOM 2264 C CA . PHE A 1 280 ? 15.638 2.368 -32.084 1.00 91.50 280 PHE A CA 1
ATOM 2265 C C . PHE A 1 280 ? 15.288 1.531 -33.319 1.00 91.50 280 PHE A C 1
ATOM 2267 O O . PHE A 1 280 ? 15.417 0.312 -33.282 1.00 91.50 280 PHE A O 1
ATOM 2274 N N . LYS A 1 281 ? 14.904 2.181 -34.423 1.00 91.31 281 LYS A N 1
ATOM 2275 C CA . LYS A 1 281 ? 14.555 1.498 -35.673 1.00 91.31 281 LYS A CA 1
ATOM 2276 C C . LYS A 1 281 ? 15.745 0.726 -36.252 1.00 91.31 281 LYS A C 1
ATOM 2278 O O . LYS A 1 281 ? 15.594 -0.431 -36.630 1.00 91.31 281 LYS A O 1
ATOM 2283 N N . ASP A 1 282 ? 16.927 1.336 -36.250 1.00 92.81 282 ASP A N 1
ATOM 2284 C CA . ASP A 1 282 ? 18.148 0.713 -36.773 1.00 92.81 282 ASP A CA 1
ATOM 2285 C C . ASP A 1 282 ? 18.553 -0.491 -35.921 1.00 92.81 282 ASP A C 1
ATOM 2287 O O . ASP A 1 282 ? 18.875 -1.553 -36.450 1.00 92.81 282 ASP A O 1
ATOM 2291 N N . ALA A 1 283 ? 18.448 -0.359 -34.596 1.00 93.88 283 ALA A N 1
ATOM 2292 C CA . ALA A 1 283 ? 18.678 -1.465 -33.679 1.00 93.88 283 ALA A CA 1
ATOM 2293 C C . ALA A 1 283 ? 17.672 -2.607 -33.915 1.00 93.88 283 ALA A C 1
ATOM 2295 O O . ALA A 1 283 ? 18.065 -3.758 -34.044 1.00 93.88 283 ALA A O 1
ATOM 2296 N N . ILE A 1 284 ? 16.381 -2.315 -34.065 1.00 94.56 284 ILE A N 1
ATOM 2297 C CA . ILE A 1 284 ? 15.369 -3.336 -34.374 1.00 94.56 284 ILE A CA 1
ATOM 2298 C C . ILE A 1 284 ? 15.718 -4.124 -35.645 1.00 94.56 284 ILE A C 1
ATOM 2300 O O . ILE A 1 284 ? 15.609 -5.350 -35.646 1.00 94.56 284 ILE A O 1
ATOM 2304 N N . HIS A 1 285 ? 16.161 -3.450 -36.708 1.00 92.88 285 HIS A N 1
ATOM 2305 C CA . HIS A 1 285 ? 16.568 -4.127 -37.940 1.00 92.88 285 HIS A CA 1
ATOM 2306 C C . HIS A 1 285 ? 17.858 -4.937 -37.766 1.00 92.88 285 HIS A C 1
ATOM 2308 O O . HIS A 1 285 ? 17.916 -6.072 -38.234 1.00 92.88 285 HIS A O 1
ATOM 2314 N N . ALA A 1 286 ? 18.852 -4.407 -37.045 1.00 93.69 286 ALA A N 1
ATOM 2315 C CA . ALA A 1 286 ? 20.106 -5.109 -36.764 1.00 93.69 286 ALA A CA 1
ATOM 2316 C C . ALA A 1 286 ? 19.899 -6.426 -35.992 1.00 93.69 286 ALA A C 1
ATOM 2318 O O . ALA A 1 286 ? 20.671 -7.365 -36.166 1.00 93.69 286 ALA A O 1
ATOM 2319 N N . HIS A 1 287 ? 18.840 -6.504 -35.182 1.00 94.75 287 HIS A N 1
ATOM 2320 C CA . HIS A 1 287 ? 18.467 -7.686 -34.394 1.00 94.75 287 HIS A CA 1
ATOM 2321 C C . HIS A 1 287 ? 17.364 -8.539 -35.045 1.00 94.75 287 HIS A C 1
ATOM 2323 O O . HIS A 1 287 ? 16.808 -9.420 -34.398 1.00 94.75 287 HIS A O 1
ATOM 2329 N N . GLN A 1 288 ? 17.025 -8.285 -36.317 1.00 94.62 288 GLN A N 1
ATOM 2330 C CA . GLN A 1 288 ? 15.995 -9.015 -37.077 1.00 94.62 288 GLN A CA 1
ATOM 2331 C C . GLN A 1 288 ? 14.582 -8.964 -36.455 1.00 94.62 288 GLN A C 1
ATOM 2333 O O . GLN A 1 288 ? 13.748 -9.834 -36.686 1.00 94.62 288 GLN A O 1
ATOM 2338 N N . LEU A 1 289 ? 14.265 -7.905 -35.703 1.00 95.19 289 LEU A N 1
ATOM 2339 C CA . LEU A 1 289 ? 12.982 -7.741 -35.001 1.00 95.19 289 LEU A CA 1
ATOM 2340 C C . LEU A 1 289 ? 11.965 -6.879 -35.771 1.00 95.19 289 LEU A C 1
ATOM 2342 O O . LEU A 1 289 ? 10.949 -6.470 -35.207 1.00 95.19 289 LEU A O 1
ATOM 2346 N N . GLY A 1 290 ? 12.220 -6.584 -37.052 1.00 93.19 290 GLY A N 1
ATOM 2347 C CA . GLY A 1 290 ? 11.387 -5.689 -37.869 1.00 93.19 290 GLY A CA 1
ATOM 2348 C C . GLY A 1 290 ? 9.920 -6.124 -37.949 1.00 93.19 290 GLY A C 1
ATOM 2349 O O . GLY A 1 290 ? 9.020 -5.310 -37.756 1.00 93.19 290 GLY A O 1
ATOM 2350 N N . PHE A 1 291 ? 9.675 -7.427 -38.116 1.00 93.56 291 PHE A N 1
ATOM 2351 C CA . PHE A 1 291 ? 8.321 -7.986 -38.124 1.00 93.56 291 PHE A CA 1
ATOM 2352 C C . PHE A 1 291 ? 7.563 -7.700 -36.817 1.00 93.56 291 PHE A C 1
ATOM 2354 O O . PHE A 1 291 ? 6.414 -7.252 -36.841 1.00 93.56 291 PHE A O 1
ATOM 2361 N N . LEU A 1 292 ? 8.212 -7.908 -35.666 1.00 92.44 292 LEU A N 1
ATOM 2362 C CA . LEU A 1 292 ? 7.599 -7.670 -34.357 1.00 92.44 292 LEU A CA 1
ATOM 2363 C C . LEU A 1 292 ? 7.374 -6.181 -34.092 1.00 92.44 292 LEU A C 1
ATOM 2365 O O . LEU A 1 292 ? 6.329 -5.805 -33.557 1.00 92.44 292 LEU A O 1
ATOM 2369 N N . HIS A 1 293 ? 8.312 -5.334 -34.516 1.00 92.50 293 HIS A N 1
ATOM 2370 C CA . HIS A 1 293 ? 8.153 -3.884 -34.479 1.00 92.50 293 HIS A CA 1
ATOM 2371 C C . HIS A 1 293 ? 6.890 -3.437 -35.222 1.00 92.50 293 HIS A C 1
ATOM 2373 O O . HIS A 1 293 ? 6.093 -2.675 -34.670 1.00 92.50 293 HIS A O 1
ATOM 2379 N N . ASP A 1 294 ? 6.653 -3.960 -36.425 1.00 92.75 294 ASP A N 1
ATOM 2380 C CA . ASP A 1 294 ? 5.498 -3.573 -37.235 1.00 92.75 294 ASP A CA 1
ATOM 2381 C C . ASP A 1 294 ? 4.184 -4.145 -36.700 1.00 92.75 294 ASP A C 1
ATOM 2383 O O . ASP A 1 294 ? 3.160 -3.449 -36.721 1.00 92.75 294 ASP A O 1
ATOM 2387 N N . LYS A 1 295 ? 4.210 -5.381 -36.187 1.00 92.75 295 LYS A N 1
ATOM 2388 C CA . LYS A 1 295 ? 3.045 -6.067 -35.612 1.00 92.75 295 LYS A CA 1
ATOM 2389 C C . LYS A 1 295 ? 2.583 -5.429 -34.302 1.00 92.75 295 LYS A C 1
ATOM 2391 O O . LYS A 1 295 ? 1.389 -5.197 -34.125 1.00 92.75 295 LYS A O 1
ATOM 2396 N N . TYR A 1 296 ? 3.513 -5.111 -33.402 1.00 90.81 296 TYR A N 1
ATOM 2397 C CA . TYR A 1 296 ? 3.216 -4.600 -32.058 1.00 90.81 296 TYR A CA 1
ATOM 2398 C C . TYR A 1 296 ? 3.402 -3.090 -31.901 1.00 90.81 296 TYR A C 1
ATOM 2400 O O . TYR A 1 296 ? 3.187 -2.561 -30.809 1.00 90.81 296 TYR A O 1
ATOM 2408 N N . LYS A 1 297 ? 3.777 -2.394 -32.982 1.00 91.31 297 LYS A N 1
ATOM 2409 C CA . LYS A 1 297 ? 3.982 -0.938 -33.025 1.00 91.31 297 LYS A CA 1
ATOM 2410 C C . LYS A 1 297 ? 4.948 -0.457 -31.943 1.00 91.31 297 LYS A C 1
ATOM 2412 O O . LYS A 1 297 ? 4.690 0.524 -31.245 1.00 91.31 297 LYS A O 1
ATOM 2417 N N . TRP A 1 298 ? 6.061 -1.169 -31.778 1.00 91.19 298 TRP A N 1
ATOM 2418 C CA . TRP A 1 298 ? 7.087 -0.767 -30.822 1.00 91.19 298 TRP A CA 1
ATOM 2419 C C . TRP A 1 298 ? 7.733 0.539 -31.270 1.00 91.19 298 TRP A C 1
ATOM 2421 O O . TRP A 1 298 ? 8.160 0.661 -32.408 1.00 91.19 298 TRP A O 1
ATOM 2431 N N . ASN A 1 299 ? 7.841 1.508 -30.367 1.00 88.00 299 ASN A N 1
ATOM 2432 C CA . ASN A 1 299 ? 8.509 2.783 -30.632 1.00 88.00 299 ASN A CA 1
ATOM 2433 C C . ASN A 1 299 ? 9.730 3.006 -29.729 1.00 88.00 299 ASN A C 1
ATOM 2435 O O . ASN A 1 299 ? 10.474 3.971 -29.902 1.00 88.00 299 ASN A O 1
ATOM 2439 N N . SER A 1 300 ? 9.942 2.119 -28.756 1.00 89.38 300 SER A N 1
ATOM 2440 C CA . SER A 1 300 ? 11.043 2.194 -27.810 1.00 89.38 300 SER A CA 1
ATOM 2441 C C . SER A 1 300 ? 11.348 0.835 -27.176 1.00 89.38 300 SER A C 1
ATOM 2443 O O . SER A 1 300 ? 10.501 -0.059 -27.116 1.00 89.38 300 SER A O 1
ATOM 2445 N N . ILE A 1 301 ? 12.540 0.720 -26.579 1.00 86.81 301 ILE A N 1
ATOM 2446 C CA . ILE A 1 301 ? 12.932 -0.428 -25.738 1.00 86.81 301 ILE A CA 1
ATOM 2447 C C . ILE A 1 301 ? 11.923 -0.680 -24.599 1.00 86.81 301 ILE A C 1
ATOM 2449 O O . ILE A 1 301 ? 11.749 -1.815 -24.166 1.00 86.81 301 ILE A O 1
ATOM 2453 N N . GLY A 1 302 ? 11.210 0.352 -24.129 1.00 85.25 302 GLY A N 1
ATOM 2454 C CA . GLY A 1 302 ? 10.174 0.193 -23.106 1.00 85.25 302 GLY A CA 1
ATOM 2455 C C . GLY A 1 302 ? 9.012 -0.695 -23.564 1.00 85.25 302 GLY A C 1
ATOM 2456 O O . GLY A 1 302 ? 8.519 -1.501 -22.777 1.00 85.25 302 GLY A O 1
ATOM 2457 N N . ASN A 1 303 ? 8.616 -0.620 -24.841 1.00 87.12 303 ASN A N 1
ATOM 2458 C CA . ASN A 1 303 ? 7.575 -1.501 -25.377 1.00 87.12 303 ASN A CA 1
ATOM 2459 C C . ASN A 1 303 ? 8.043 -2.950 -25.461 1.00 87.12 303 ASN A C 1
ATOM 2461 O O . ASN A 1 303 ? 7.245 -3.848 -25.211 1.00 87.12 303 ASN A O 1
ATOM 2465 N N . LEU A 1 304 ? 9.327 -3.170 -25.761 1.00 86.38 304 LEU A N 1
ATOM 2466 C CA . LEU A 1 304 ? 9.908 -4.507 -25.784 1.00 86.38 304 LEU A CA 1
ATOM 2467 C C . LEU A 1 304 ? 9.891 -5.143 -24.390 1.00 86.38 304 LEU A C 1
ATOM 2469 O O . LEU A 1 304 ? 9.481 -6.288 -24.239 1.00 86.38 304 LEU A O 1
ATOM 2473 N N . ILE A 1 305 ? 10.254 -4.384 -23.351 1.00 84.69 305 ILE A N 1
ATOM 2474 C CA . ILE A 1 305 ? 10.151 -4.856 -21.961 1.00 84.69 305 ILE A CA 1
ATOM 2475 C C . ILE A 1 305 ? 8.693 -5.181 -21.612 1.00 84.69 305 ILE A C 1
ATOM 2477 O O . ILE A 1 305 ? 8.424 -6.209 -20.990 1.00 84.69 305 ILE A O 1
ATOM 2481 N N . GLY A 1 306 ? 7.743 -4.345 -22.042 1.00 82.94 306 GLY A N 1
ATOM 2482 C CA . GLY A 1 306 ? 6.312 -4.624 -21.901 1.00 82.94 306 GLY A CA 1
ATOM 2483 C C . GLY A 1 306 ? 5.893 -5.926 -22.593 1.00 82.94 306 GLY A C 1
ATOM 2484 O O . GLY A 1 306 ? 5.208 -6.742 -21.984 1.00 82.94 306 GLY A O 1
ATOM 2485 N N . PHE A 1 307 ? 6.361 -6.163 -23.820 1.00 86.81 307 PHE A N 1
ATOM 2486 C CA . PHE A 1 307 ? 6.110 -7.392 -24.576 1.00 86.81 307 PHE A CA 1
ATOM 2487 C C . PHE A 1 307 ? 6.642 -8.640 -23.859 1.00 86.81 307 PHE A C 1
ATOM 2489 O O . PHE A 1 307 ? 5.901 -9.601 -23.679 1.00 86.81 307 PHE A O 1
ATOM 2496 N N . VAL A 1 308 ? 7.882 -8.604 -23.363 1.00 85.25 308 VAL A N 1
ATOM 2497 C CA . VAL A 1 308 ? 8.468 -9.717 -22.592 1.00 85.25 308 VAL A CA 1
ATOM 2498 C C . VAL A 1 308 ? 7.722 -9.935 -21.273 1.00 85.25 308 VAL A C 1
ATOM 2500 O O . VAL A 1 308 ? 7.528 -11.067 -20.841 1.00 85.25 308 VAL A O 1
ATOM 2503 N N . SER A 1 309 ? 7.247 -8.859 -20.641 1.00 78.62 309 SER A N 1
ATOM 2504 C CA . SER A 1 309 ? 6.476 -8.944 -19.394 1.00 78.62 309 SER A CA 1
ATOM 2505 C C . SER A 1 309 ? 5.115 -9.619 -19.584 1.00 78.62 309 SER A C 1
ATOM 2507 O O . SER A 1 309 ? 4.611 -10.222 -18.643 1.00 78.62 309 SER A O 1
ATOM 2509 N N . LEU A 1 310 ? 4.538 -9.553 -20.789 1.00 69.81 310 LEU A N 1
ATOM 2510 C CA . LEU A 1 310 ? 3.313 -10.272 -21.156 1.00 69.81 310 LEU A CA 1
ATOM 2511 C C . LEU A 1 310 ? 3.558 -11.763 -21.443 1.00 69.81 310 LEU A C 1
ATOM 2513 O O . LEU A 1 310 ? 2.617 -12.548 -21.370 1.00 69.81 310 LEU A O 1
ATOM 2517 N N . GLY A 1 311 ? 4.799 -12.149 -21.760 1.00 55.75 311 GLY A N 1
ATOM 2518 C CA . GLY A 1 311 ? 5.215 -13.537 -21.995 1.00 55.75 311 GLY A CA 1
ATOM 2519 C C . GLY A 1 311 ? 5.593 -14.315 -20.730 1.00 55.75 311 GLY A C 1
ATOM 2520 O O . GLY A 1 311 ? 5.887 -15.504 -20.820 1.00 55.75 311 GLY A O 1
ATOM 2521 N N . LYS A 1 312 ? 5.586 -13.674 -19.553 1.00 42.44 312 LYS A N 1
ATOM 2522 C CA . LYS A 1 312 ? 5.741 -14.360 -18.264 1.00 42.44 312 LYS A CA 1
ATOM 2523 C C . LYS A 1 312 ? 4.415 -15.017 -17.871 1.00 42.44 312 LYS A C 1
ATOM 2525 O O . LYS A 1 312 ? 3.574 -14.379 -17.238 1.00 42.44 312 LYS A O 1
ATOM 2530 N N . LEU A 1 313 ? 4.246 -16.270 -18.287 1.00 35.59 313 LEU A N 1
ATOM 2531 C CA . LEU A 1 313 ? 3.368 -17.237 -17.623 1.00 35.59 313 LEU A CA 1
ATOM 2532 C C . LEU A 1 313 ? 4.075 -17.806 -16.390 1.00 35.59 313 LEU A C 1
ATOM 2534 O O . LEU A 1 313 ? 5.294 -18.070 -16.492 1.00 35.59 313 LEU A O 1
#

pLDDT: mean 83.23, std 17.47, range [29.75, 97.88]

Sequence (313 aa):
MKTTKSQSNTTRAAPSTSFSKAEQLTSDVFYGMSFSRLRDETVISRSHDGTPISYLSDDRWFLPAFAFNVSDNVHFDFLPFYKPGSHREHNVQVCKKFFLMKMFSVNNKTGKPLRVPSMQAYINLLVTMAHYCSTHNIKIESIFEDFESFQAYYDTISDFYSRQLVALVRTFNKLSSAERGFNMDGGIFLFLQKEAKNSRKETQQFPIIPSRILLFKYHQYQSYLSDFLNHHEGITDLLHRAGENPLYAKSPNNHHSPNGRGKFATAAQLSAHKASPVLFKDAIHAHQLGFLHDKYKWNSIGNLIGFVSLGKL